Protein AF-A0A178IN51-F1 (afdb_monomer_lite)

Radius of gyration: 22.85 Å; chains: 1; bounding box: 73×46×45 Å

Structure (mmCIF, N/CA/C/O backbone):
data_AF-A0A178IN51-F1
#
_entry.id   AF-A0A178IN51-F1
#
loop_
_atom_site.group_PDB
_atom_site.id
_atom_site.type_symbol
_atom_site.label_atom_id
_atom_site.label_alt_id
_atom_site.label_comp_id
_atom_site.label_asym_id
_atom_site.label_entity_id
_atom_site.label_seq_id
_atom_site.pdbx_PDB_ins_code
_atom_site.Cartn_x
_atom_site.Cartn_y
_atom_site.Cartn_z
_atom_site.occupancy
_atom_site.B_iso_or_equiv
_atom_site.auth_seq_id
_atom_site.auth_comp_id
_atom_site.auth_asym_id
_atom_site.auth_atom_id
_atom_site.pdbx_PDB_model_num
ATOM 1 N N . MET A 1 1 ? -8.094 13.484 15.960 1.00 61.44 1 MET A N 1
ATOM 2 C CA . MET A 1 1 ? -8.589 12.125 15.664 1.00 61.44 1 MET A CA 1
ATOM 3 C C . MET A 1 1 ? -7.471 11.385 14.950 1.00 61.44 1 MET A C 1
ATOM 5 O O . MET A 1 1 ? -6.900 11.980 14.040 1.00 61.44 1 MET A O 1
ATOM 9 N N . PRO A 1 2 ? -7.084 10.182 15.395 1.00 84.00 2 PRO A N 1
ATOM 10 C CA . PRO A 1 2 ? -6.040 9.405 14.737 1.00 84.00 2 PRO A CA 1
ATOM 11 C C . PRO A 1 2 ? -6.500 8.927 13.351 1.00 84.00 2 PRO A C 1
ATOM 13 O O . PRO A 1 2 ? -7.677 8.624 13.137 1.00 84.00 2 PRO A O 1
ATOM 16 N N . PHE A 1 3 ? -5.553 8.873 12.416 1.00 89.06 3 PHE A N 1
ATOM 17 C CA . PHE A 1 3 ? -5.720 8.221 11.122 1.00 89.06 3 PHE A CA 1
ATOM 18 C C . PHE A 1 3 ? -4.985 6.884 11.138 1.00 89.06 3 PHE A C 1
ATOM 20 O O . PHE A 1 3 ? -3.919 6.766 11.742 1.00 89.06 3 PHE A O 1
ATOM 27 N N . TYR A 1 4 ? -5.546 5.900 10.445 1.00 93.25 4 TYR A N 1
ATOM 28 C CA . TYR A 1 4 ? -4.972 4.567 10.296 1.00 93.25 4 TYR A CA 1
ATOM 29 C C . TYR A 1 4 ? -4.880 4.236 8.816 1.00 93.25 4 TYR A C 1
ATOM 31 O O . TYR A 1 4 ? -5.812 4.531 8.067 1.00 93.25 4 TYR A O 1
ATOM 39 N N . ALA A 1 5 ? -3.787 3.609 8.400 1.00 96.62 5 ALA A N 1
ATOM 40 C CA . ALA A 1 5 ? -3.596 3.190 7.023 1.00 96.62 5 ALA A CA 1
ATOM 41 C C . ALA A 1 5 ? -3.302 1.690 6.959 1.00 96.62 5 ALA A C 1
ATOM 43 O O . ALA A 1 5 ? -2.578 1.151 7.797 1.00 96.62 5 ALA A O 1
ATOM 44 N N . TYR A 1 6 ? -3.871 1.024 5.960 1.00 96.94 6 TYR A N 1
ATOM 45 C CA . TYR A 1 6 ? -3.697 -0.403 5.718 1.00 96.94 6 TYR A CA 1
ATOM 46 C C . TYR A 1 6 ? -3.495 -0.632 4.232 1.00 96.94 6 TYR A C 1
ATOM 48 O O . TYR A 1 6 ? -4.252 -0.092 3.429 1.00 96.94 6 TYR A O 1
ATOM 56 N N . ILE A 1 7 ? -2.516 -1.451 3.866 1.00 97.81 7 ILE A N 1
ATOM 57 C CA . ILE A 1 7 ? -2.251 -1.788 2.469 1.00 97.81 7 ILE A CA 1
ATOM 58 C C . ILE A 1 7 ? -2.378 -3.288 2.231 1.00 97.81 7 ILE A C 1
ATOM 60 O O . ILE A 1 7 ? -1.904 -4.099 3.026 1.00 97.81 7 ILE A O 1
ATOM 64 N N . LYS A 1 8 ? -3.012 -3.662 1.127 1.00 97.38 8 LYS A N 1
ATOM 65 C CA . LYS A 1 8 ? -3.078 -5.029 0.626 1.00 97.38 8 LYS A CA 1
ATOM 66 C C . LYS A 1 8 ? -2.217 -5.134 -0.619 1.00 97.38 8 LYS A C 1
ATOM 68 O O . LYS A 1 8 ? -2.448 -4.426 -1.595 1.00 97.38 8 LYS A O 1
ATOM 73 N N . ILE A 1 9 ? -1.242 -6.035 -0.582 1.00 96.50 9 ILE A N 1
ATOM 74 C CA . ILE A 1 9 ? -0.346 -6.313 -1.704 1.00 96.50 9 ILE A CA 1
ATOM 75 C C . ILE A 1 9 ? -0.637 -7.744 -2.178 1.00 96.50 9 ILE A C 1
ATOM 77 O O . ILE A 1 9 ? -0.535 -8.673 -1.376 1.00 96.50 9 ILE A O 1
ATOM 81 N N . PRO A 1 10 ? -1.027 -7.965 -3.446 1.00 94.88 10 PRO A N 1
ATOM 82 C CA . PRO A 1 10 ? -1.336 -9.298 -3.955 1.00 94.88 10 PRO A CA 1
ATOM 83 C C . PRO A 1 10 ? -0.193 -10.288 -3.738 1.00 94.88 10 PRO A C 1
ATOM 85 O O . PRO A 1 10 ? 0.967 -9.991 -4.008 1.00 94.88 10 PRO A O 1
ATOM 88 N N . GLY A 1 11 ? -0.525 -11.484 -3.251 1.00 92.19 11 GLY A N 1
ATOM 89 C CA . GLY A 1 11 ? 0.470 -12.512 -2.938 1.00 92.19 11 GLY A CA 1
ATOM 90 C C . GLY A 1 11 ? 1.264 -12.263 -1.649 1.00 92.19 11 GLY A C 1
ATOM 91 O O . GLY A 1 11 ? 2.102 -13.095 -1.299 1.00 92.19 11 GLY A O 1
ATOM 92 N N . VAL A 1 12 ? 0.983 -11.170 -0.930 1.00 91.94 12 VAL A N 1
ATOM 93 C CA . VAL A 1 12 ? 1.434 -10.926 0.443 1.00 91.94 12 VAL A CA 1
ATOM 94 C C . VAL A 1 12 ? 0.239 -11.109 1.380 1.00 91.94 12 VAL A C 1
ATOM 96 O O . VAL A 1 12 ? -0.790 -10.461 1.219 1.00 91.94 12 VAL A O 1
ATOM 99 N N . GLY A 1 13 ? 0.362 -12.005 2.353 1.00 89.12 13 GLY A N 1
ATOM 100 C CA . GLY A 1 13 ? -0.672 -12.284 3.352 1.00 89.12 13 GLY A CA 1
ATOM 101 C C . GLY A 1 13 ? -0.052 -12.852 4.624 1.00 89.12 13 GLY A C 1
ATOM 102 O O . GLY A 1 13 ? 1.171 -12.946 4.714 1.00 89.12 13 GLY A O 1
ATOM 103 N N . ASN A 1 14 ? -0.885 -13.253 5.586 1.00 88.38 14 ASN A N 1
ATOM 104 C CA . ASN A 1 14 ? -0.462 -13.679 6.929 1.00 88.38 14 ASN A CA 1
ATOM 105 C C . ASN A 1 14 ? 0.293 -12.593 7.714 1.00 88.38 14 ASN A C 1
ATOM 107 O O . ASN A 1 14 ? 1.254 -12.886 8.416 1.00 88.38 14 ASN A O 1
ATOM 111 N N . THR A 1 15 ? -0.149 -11.342 7.606 1.00 90.75 15 THR A N 1
ATOM 112 C CA . THR A 1 15 ? 0.456 -10.193 8.288 1.00 90.75 15 THR A CA 1
ATOM 113 C C . THR A 1 15 ? 0.301 -10.266 9.807 1.00 90.75 15 THR A C 1
ATOM 115 O O . THR A 1 15 ? -0.529 -10.991 10.363 1.00 90.75 15 THR A O 1
ATOM 118 N N . GLU A 1 16 ? 1.046 -9.437 10.531 1.00 92.06 16 GLU A N 1
ATOM 119 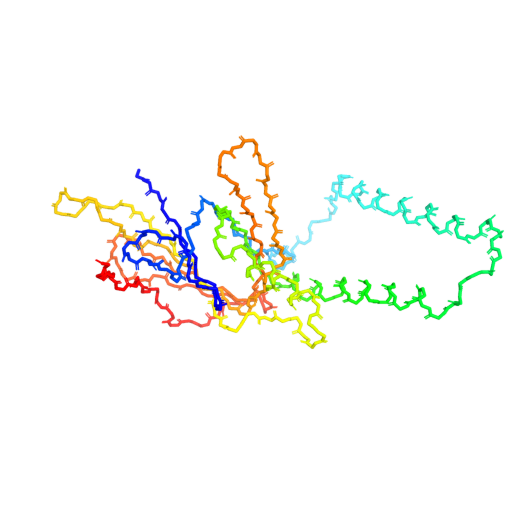C CA . GLU A 1 16 ? 0.881 -9.314 11.985 1.00 92.06 16 GLU A CA 1
ATOM 120 C C . GLU A 1 16 ? -0.240 -8.355 12.400 1.00 92.06 16 GLU A C 1
ATOM 122 O O . GLU A 1 16 ? -0.424 -8.096 13.587 1.00 92.06 16 GLU A O 1
ATOM 127 N N . SER A 1 17 ? -1.059 -7.891 11.451 1.00 90.56 17 SER A N 1
ATOM 128 C CA . SER A 1 17 ? -2.224 -7.060 11.751 1.00 90.56 17 SER A CA 1
ATOM 129 C C . SER A 1 17 ? -3.132 -7.730 12.787 1.00 90.56 17 SER A C 1
ATOM 131 O O . SER A 1 17 ? -3.450 -8.924 12.702 1.00 90.56 17 SER A O 1
ATOM 133 N N . THR A 1 18 ? -3.525 -6.947 13.788 1.00 90.00 18 THR A N 1
ATOM 134 C CA . THR A 1 18 ? -4.478 -7.312 14.846 1.00 90.00 18 THR A CA 1
ATOM 135 C C . THR A 1 18 ? -5.820 -6.601 14.668 1.00 90.00 18 THR A C 1
ATOM 137 O O . THR A 1 18 ? -6.708 -6.729 15.509 1.00 90.00 18 THR A O 1
ATOM 140 N N . ASP A 1 19 ? -5.983 -5.850 13.574 1.00 89.38 19 ASP A N 1
ATOM 141 C CA . ASP A 1 19 ? -7.206 -5.115 13.281 1.00 89.38 19 ASP A CA 1
ATOM 142 C C . ASP A 1 19 ? -8.325 -6.077 12.856 1.00 89.38 19 ASP A C 1
ATOM 144 O O . ASP A 1 19 ? -8.161 -6.890 11.946 1.00 89.38 19 ASP A O 1
ATOM 148 N N . LEU A 1 20 ? -9.485 -5.966 13.508 1.00 87.19 20 LEU A N 1
ATOM 149 C CA . LEU A 1 20 ? -10.627 -6.856 13.285 1.00 87.19 20 LEU A CA 1
ATOM 150 C C . LEU A 1 20 ? -11.255 -6.714 11.892 1.00 87.19 20 LEU A C 1
ATOM 152 O O . LEU A 1 20 ? -11.905 -7.651 11.431 1.00 87.19 20 LEU A O 1
ATOM 156 N N . TYR A 1 21 ? -11.129 -5.559 11.240 1.00 87.62 21 TYR A N 1
ATOM 157 C CA . TYR A 1 21 ? -11.693 -5.321 9.912 1.00 87.62 21 TYR A CA 1
ATOM 158 C C . TYR A 1 21 ? -10.718 -5.711 8.814 1.00 87.62 21 TYR A C 1
ATOM 160 O O . TYR A 1 21 ? -11.120 -6.301 7.822 1.00 87.62 21 TYR A O 1
ATOM 168 N N . TYR A 1 22 ? -9.447 -5.372 8.981 1.00 88.69 22 TYR A N 1
ATOM 169 C CA . TYR A 1 22 ? -8.440 -5.593 7.951 1.00 88.69 22 TYR A CA 1
ATOM 170 C C . TYR A 1 22 ? -7.827 -6.996 8.028 1.00 88.69 22 TYR A C 1
ATOM 172 O O . TYR A 1 22 ? -7.525 -7.592 6.999 1.00 88.69 22 TYR A O 1
ATOM 180 N N . GLY A 1 23 ? -7.728 -7.586 9.219 1.00 88.62 23 GLY A N 1
ATOM 181 C CA . GLY A 1 23 ? -7.272 -8.962 9.390 1.00 88.62 23 GLY A CA 1
ATOM 182 C C . GLY A 1 23 ? -5.864 -9.211 8.839 1.00 88.62 23 GLY A C 1
ATOM 183 O O . GLY A 1 23 ? -5.070 -8.290 8.655 1.00 88.62 23 GLY A O 1
ATOM 184 N N . LYS A 1 24 ? -5.562 -10.486 8.578 1.00 91.38 24 LYS A N 1
ATOM 185 C CA . LYS A 1 24 ? -4.224 -10.992 8.226 1.00 91.38 24 LYS A CA 1
ATOM 186 C C . LYS A 1 24 ? -3.818 -10.790 6.764 1.00 91.38 24 LYS A C 1
ATOM 188 O O . LYS A 1 24 ? -2.682 -11.084 6.407 1.00 91.38 24 LYS A O 1
ATOM 193 N N . ASP A 1 25 ? -4.713 -10.287 5.925 1.00 92.50 25 ASP A N 1
ATOM 194 C CA . ASP A 1 25 ? -4.422 -10.030 4.507 1.00 92.50 25 ASP A CA 1
ATOM 195 C C . ASP A 1 25 ? -3.921 -8.603 4.255 1.00 92.50 25 ASP A C 1
ATOM 197 O O . ASP A 1 25 ? -3.548 -8.258 3.136 1.00 92.50 25 ASP A O 1
ATOM 201 N N . TRP A 1 26 ? -3.939 -7.759 5.286 1.00 96.12 26 TRP A N 1
ATOM 202 C CA . TRP A 1 26 ? -3.643 -6.338 5.182 1.00 96.12 26 TRP A CA 1
ATOM 203 C C . TRP A 1 26 ? -2.502 -5.955 6.111 1.00 96.12 26 TRP A C 1
ATOM 205 O O . TRP A 1 26 ? -2.429 -6.384 7.263 1.00 96.12 26 TRP A O 1
ATOM 215 N N . ILE A 1 27 ? -1.599 -5.135 5.597 1.00 96.88 27 ILE A N 1
ATOM 216 C CA . ILE A 1 27 ? -0.391 -4.688 6.274 1.00 96.88 27 ILE A CA 1
ATOM 217 C C . ILE A 1 27 ? -0.676 -3.324 6.915 1.00 96.88 27 ILE A C 1
ATOM 219 O O . ILE A 1 27 ? -1.062 -2.399 6.195 1.00 96.88 27 ILE A O 1
ATOM 223 N N . PRO A 1 28 ? -0.476 -3.151 8.233 1.00 96.50 28 PRO A N 1
ATOM 224 C CA . PRO A 1 28 ? -0.581 -1.842 8.869 1.00 96.50 28 PRO A CA 1
ATOM 225 C C . PRO A 1 28 ? 0.521 -0.896 8.375 1.00 96.50 28 PRO A C 1
ATOM 227 O O . PRO A 1 28 ? 1.708 -1.231 8.404 1.00 96.50 28 PRO A O 1
ATOM 230 N N . VAL A 1 29 ? 0.132 0.305 7.955 1.00 96.88 29 VAL A N 1
ATOM 231 C CA . VAL A 1 29 ? 1.027 1.339 7.424 1.00 96.88 29 VAL A CA 1
ATOM 232 C C . VAL A 1 29 ? 1.141 2.479 8.434 1.00 96.88 29 VAL A C 1
ATOM 234 O O . VAL A 1 29 ? 0.139 3.003 8.917 1.00 96.88 29 VAL A O 1
ATOM 237 N N . ARG A 1 30 ? 2.376 2.876 8.758 1.00 95.19 30 ARG A N 1
ATOM 238 C CA . ARG A 1 30 ? 2.670 3.993 9.673 1.00 95.19 30 ARG A CA 1
ATOM 239 C C . ARG A 1 30 ? 2.650 5.339 8.969 1.00 95.19 30 ARG A C 1
ATOM 241 O O . ARG A 1 30 ? 2.162 6.317 9.521 1.00 95.19 30 ARG A O 1
ATOM 248 N N . SER A 1 31 ? 3.202 5.378 7.765 1.00 96.06 31 SER A N 1
ATOM 249 C CA . SER A 1 31 ? 3.202 6.552 6.904 1.00 96.06 31 SER A CA 1
ATOM 250 C C . SER A 1 31 ? 3.188 6.103 5.456 1.00 96.06 31 SER A C 1
ATOM 252 O O . SER A 1 31 ? 3.695 5.030 5.133 1.00 96.06 31 SER A O 1
ATOM 254 N N . TYR A 1 32 ? 2.638 6.936 4.590 1.00 96.56 32 TYR A N 1
ATOM 255 C CA . TYR A 1 32 ? 2.728 6.759 3.154 1.00 96.56 32 TYR A CA 1
ATOM 256 C C . TYR A 1 32 ? 3.001 8.115 2.513 1.00 96.56 32 TYR A C 1
ATOM 258 O O . TYR A 1 32 ? 2.637 9.151 3.070 1.00 96.56 32 TYR A O 1
ATOM 266 N N . ASP A 1 33 ? 3.639 8.077 1.359 1.00 96.06 33 ASP A N 1
ATOM 267 C CA . ASP A 1 33 ? 3.846 9.203 0.469 1.00 96.06 33 ASP A CA 1
ATOM 268 C C . ASP A 1 33 ? 3.479 8.744 -0.940 1.00 96.06 33 ASP A C 1
ATOM 270 O O . ASP A 1 33 ? 3.796 7.618 -1.337 1.00 96.06 33 ASP A O 1
ATOM 274 N N . LEU A 1 34 ? 2.737 9.575 -1.661 1.00 93.50 34 LEU A N 1
ATOM 275 C CA . LEU A 1 34 ? 2.258 9.262 -2.998 1.00 93.50 34 LEU A CA 1
ATOM 276 C C . LEU A 1 34 ? 2.736 10.353 -3.940 1.00 93.50 34 LEU A C 1
ATOM 278 O O . LEU A 1 34 ? 2.260 11.486 -3.874 1.00 93.50 34 LEU A O 1
ATOM 282 N N . ASP A 1 35 ? 3.618 9.971 -4.850 1.00 87.94 35 ASP A N 1
ATOM 283 C CA . ASP A 1 35 ? 4.057 10.817 -5.938 1.00 87.94 35 ASP A CA 1
ATOM 284 C C . ASP A 1 35 ? 3.318 10.420 -7.218 1.00 87.94 35 ASP A C 1
ATOM 286 O O . ASP A 1 35 ? 3.396 9.291 -7.711 1.00 87.94 35 ASP A O 1
ATOM 290 N N . SER A 1 36 ? 2.561 11.375 -7.746 1.00 69.75 36 SER A N 1
ATOM 291 C CA . SER A 1 36 ? 1.849 11.230 -9.016 1.00 69.75 36 SER A CA 1
ATOM 292 C C . SER A 1 36 ? 2.618 11.846 -10.183 1.00 69.75 36 SER A C 1
ATOM 294 O O . SER A 1 36 ? 2.030 12.030 -11.241 1.00 69.75 36 SER A O 1
ATOM 296 N N . GLY A 1 37 ? 3.913 12.147 -10.018 1.00 61.00 37 GLY A N 1
ATOM 297 C CA . GLY A 1 37 ? 4.861 12.291 -11.123 1.00 61.00 37 GLY A CA 1
ATOM 298 C C . GLY A 1 37 ? 4.350 13.174 -12.258 1.00 61.00 37 GLY A C 1
ATOM 299 O O . GLY A 1 37 ? 4.377 12.788 -13.422 1.00 61.00 37 GLY A O 1
ATOM 300 N N . GLY A 1 38 ? 3.823 14.355 -11.934 1.00 47.44 38 GLY A N 1
ATOM 301 C CA . GLY A 1 38 ? 3.468 15.341 -12.941 1.00 47.44 38 GLY A CA 1
ATOM 302 C C . GLY A 1 38 ? 4.738 15.998 -13.465 1.00 47.44 38 GLY A C 1
ATOM 303 O O . GLY A 1 38 ? 5.053 17.112 -13.046 1.00 47.44 38 GLY A O 1
ATOM 304 N N . ASN A 1 39 ? 5.459 15.347 -14.382 1.00 47.72 39 ASN A N 1
ATOM 305 C CA . ASN A 1 39 ? 6.445 16.031 -15.219 1.00 47.72 39 ASN A CA 1
ATOM 306 C C . ASN A 1 39 ? 5.682 17.014 -16.119 1.00 47.72 39 ASN A C 1
ATOM 308 O O . ASN A 1 39 ? 5.329 16.734 -17.262 1.00 47.72 39 ASN A O 1
ATOM 312 N N . ASN A 1 40 ? 5.360 18.176 -15.552 1.00 39.53 40 ASN A N 1
ATOM 313 C CA . ASN A 1 40 ? 4.590 19.264 -16.141 1.00 39.53 40 ASN A CA 1
ATOM 314 C C . ASN A 1 40 ? 5.400 20.013 -17.217 1.00 39.53 40 ASN A C 1
ATOM 316 O O . ASN A 1 40 ? 5.460 21.239 -17.227 1.00 39.53 40 ASN A O 1
ATOM 320 N N . GLU A 1 41 ? 5.996 19.301 -18.172 1.00 42.69 41 GLU A N 1
ATOM 321 C CA . GLU A 1 41 ? 6.461 19.930 -19.413 1.00 42.69 41 GLU A CA 1
ATOM 322 C C . GLU A 1 41 ? 5.314 20.127 -20.431 1.00 42.69 41 GLU A C 1
ATOM 324 O O . GLU A 1 41 ? 5.489 20.819 -21.437 1.00 42.69 41 GLU A O 1
ATOM 329 N N . GLY A 1 42 ? 4.117 19.580 -20.160 1.00 34.34 42 GLY A N 1
ATOM 330 C CA . GLY A 1 42 ? 2.982 19.560 -21.096 1.00 34.34 42 GLY A CA 1
ATOM 331 C C . GLY A 1 42 ? 1.872 20.603 -20.892 1.00 34.34 42 GLY A C 1
ATOM 332 O O . GLY A 1 42 ? 1.154 20.903 -21.846 1.00 34.34 42 GLY A O 1
ATOM 333 N N . ILE A 1 43 ? 1.714 21.208 -19.707 1.00 39.88 43 ILE A N 1
ATOM 334 C CA . ILE A 1 43 ? 0.644 22.193 -19.448 1.00 39.88 43 ILE A CA 1
ATOM 335 C C . ILE A 1 43 ? 1.270 23.588 -19.305 1.00 39.88 43 ILE A C 1
ATOM 337 O O . ILE A 1 43 ? 1.672 24.010 -18.227 1.00 39.88 43 ILE A O 1
ATOM 341 N N . SER A 1 44 ? 1.316 24.304 -20.437 1.00 34.25 44 SER A N 1
ATOM 342 C CA . SER A 1 44 ? 1.857 25.661 -20.667 1.00 34.25 44 SER A CA 1
ATOM 343 C C . SER A 1 44 ? 3.257 25.738 -21.298 1.00 34.25 44 SER A C 1
ATOM 345 O O . SER A 1 44 ? 4.169 26.385 -20.786 1.00 34.25 44 SER A O 1
ATOM 347 N N . GLN A 1 45 ? 3.398 25.245 -22.533 1.00 33.94 45 GLN A N 1
ATOM 348 C CA . GLN A 1 45 ? 4.386 25.814 -23.457 1.00 33.94 45 GLN A CA 1
ATOM 349 C C . GLN A 1 45 ? 3.886 27.141 -24.064 1.00 33.94 45 GLN A C 1
ATOM 351 O O . GLN A 1 45 ? 3.718 27.289 -25.272 1.00 33.94 45 GLN A O 1
ATOM 356 N N . LYS A 1 46 ? 3.742 28.171 -23.221 1.00 31.91 46 LYS A N 1
ATOM 357 C CA . LYS A 1 46 ? 4.235 29.509 -23.586 1.00 31.91 46 LYS A CA 1
ATOM 358 C C . LYS A 1 46 ? 5.591 29.681 -22.916 1.00 31.91 46 LYS A C 1
ATOM 360 O O . LYS A 1 46 ? 5.713 30.264 -21.849 1.00 31.91 46 LYS A O 1
ATOM 365 N N . LYS A 1 47 ? 6.592 29.112 -23.583 1.00 28.14 47 LYS A N 1
ATOM 366 C CA . LYS A 1 47 ? 8.030 29.138 -23.297 1.00 28.14 47 LYS A CA 1
ATOM 367 C C . LYS A 1 47 ? 8.498 30.460 -22.646 1.00 28.14 47 LYS A C 1
ATOM 369 O O . LYS A 1 47 ? 8.637 31.450 -23.370 1.00 28.14 47 LYS A O 1
ATOM 374 N N . PRO A 1 48 ? 8.842 30.502 -21.346 1.00 29.12 48 PRO A N 1
ATOM 375 C CA . PRO A 1 48 ? 9.759 31.504 -20.833 1.00 29.12 48 PRO A CA 1
ATOM 376 C C . PRO A 1 48 ? 11.179 31.009 -21.118 1.00 29.12 48 PRO A C 1
ATOM 378 O O . PRO A 1 48 ? 11.578 29.915 -20.726 1.00 29.12 48 PRO A O 1
ATOM 381 N N . LYS A 1 49 ? 11.937 31.802 -21.875 1.00 40.62 49 LYS A N 1
ATOM 382 C CA . LYS A 1 49 ? 13.368 31.576 -22.087 1.00 40.62 49 LYS A CA 1
ATOM 383 C C . LYS A 1 49 ? 14.102 31.691 -20.751 1.00 40.62 49 LYS A C 1
ATOM 385 O O . LYS A 1 49 ? 13.956 32.712 -20.092 1.00 40.62 49 LYS A O 1
ATOM 390 N N . ASN A 1 50 ? 14.975 30.715 -20.500 1.00 4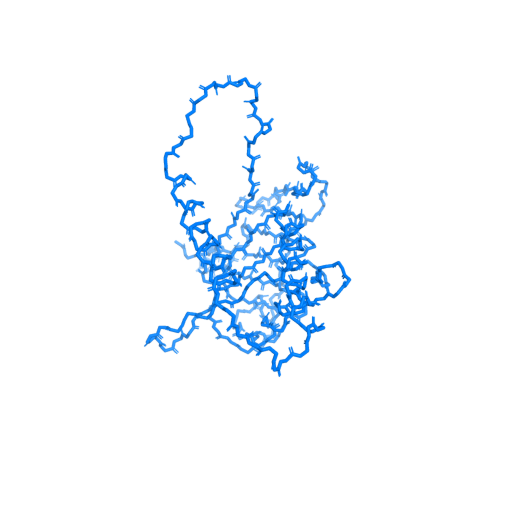7.03 50 ASN A N 1
ATOM 391 C CA . ASN A 1 50 ? 16.071 30.715 -19.530 1.00 47.03 50 ASN A CA 1
ATOM 392 C C . ASN A 1 50 ? 15.663 30.828 -18.058 1.00 47.03 50 ASN A C 1
ATOM 394 O O . ASN A 1 50 ? 15.175 31.867 -17.642 1.00 47.03 50 ASN A O 1
ATOM 398 N N . LEU A 1 51 ? 15.984 29.788 -17.281 1.00 36.22 51 LEU A N 1
ATOM 399 C CA . LEU A 1 51 ? 16.664 29.847 -15.975 1.00 36.22 51 LEU A CA 1
ATOM 400 C C . LEU A 1 51 ? 16.726 28.414 -15.413 1.00 36.22 51 LEU A C 1
ATOM 402 O O . LEU A 1 51 ? 15.857 27.994 -14.662 1.00 36.22 51 LEU A O 1
ATOM 406 N N . GLY A 1 52 ? 17.745 27.649 -15.817 1.00 36.50 52 GLY A N 1
ATOM 407 C CA . GLY A 1 52 ? 18.142 26.447 -15.078 1.00 36.50 52 GLY A CA 1
ATOM 408 C C . GLY A 1 52 ? 19.005 26.872 -13.892 1.00 36.50 52 GLY A C 1
ATOM 409 O O . GLY A 1 52 ? 19.978 27.605 -14.095 1.00 36.50 52 GLY A O 1
ATOM 410 N N . SER A 1 53 ? 18.642 26.462 -12.677 1.00 50.91 53 SER A N 1
ATOM 411 C CA . SER A 1 53 ? 19.437 26.714 -11.474 1.00 50.91 53 SER A CA 1
ATOM 412 C C . SER A 1 53 ? 20.742 25.913 -11.510 1.00 50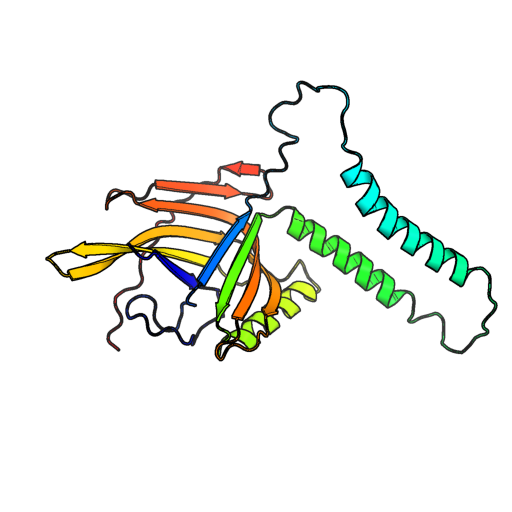.91 53 SER A C 1
ATOM 414 O O . SER A 1 53 ? 20.806 24.787 -11.999 1.00 50.91 53 SER A O 1
ATOM 416 N N . GLU A 1 54 ? 21.821 26.504 -10.993 1.00 44.81 54 GLU A N 1
ATOM 417 C CA . GLU A 1 54 ? 23.154 25.884 -10.951 1.00 44.81 54 GLU A CA 1
ATOM 418 C C . GLU A 1 54 ? 23.223 24.621 -10.073 1.00 44.81 54 GLU A C 1
ATOM 420 O O . GLU A 1 54 ? 24.148 23.826 -10.232 1.00 44.81 54 GLU A O 1
ATOM 425 N N . SER A 1 55 ? 22.229 24.390 -9.208 1.00 45.44 55 SER A N 1
ATOM 426 C CA . SER A 1 55 ? 22.104 23.185 -8.376 1.00 45.44 55 SER A CA 1
ATOM 427 C C . SER A 1 55 ? 22.027 21.899 -9.203 1.00 45.44 55 SER A C 1
ATOM 429 O O . SER A 1 55 ? 22.709 20.923 -8.890 1.00 45.44 55 SER A O 1
ATOM 431 N N . ASP A 1 56 ? 21.285 21.925 -10.313 1.00 40.59 56 ASP A N 1
ATOM 432 C CA . ASP A 1 56 ? 21.051 20.743 -11.154 1.00 40.59 56 ASP A CA 1
ATOM 433 C C . ASP A 1 56 ? 22.277 20.415 -12.013 1.00 40.59 56 ASP A C 1
ATOM 435 O O . ASP A 1 56 ? 22.517 19.265 -12.380 1.00 40.59 56 ASP A O 1
ATOM 439 N N . LYS A 1 57 ? 23.128 21.418 -12.266 1.00 44.91 57 LYS A N 1
ATOM 440 C CA . LYS A 1 57 ? 24.411 21.234 -12.956 1.00 44.91 57 LYS A CA 1
ATOM 441 C C . LYS A 1 57 ? 25.471 20.595 -12.053 1.00 44.91 57 LYS A C 1
ATOM 443 O O . LYS A 1 57 ? 26.356 19.914 -12.568 1.00 44.91 57 LYS A O 1
ATOM 448 N N . MET A 1 58 ? 25.394 20.771 -10.729 1.00 41.56 58 MET A N 1
ATOM 449 C CA . MET A 1 58 ? 26.392 20.218 -9.802 1.00 41.56 58 MET A CA 1
ATOM 450 C C . MET A 1 58 ? 26.176 18.730 -9.493 1.00 41.56 58 MET A C 1
ATOM 452 O O . MET A 1 58 ? 27.156 17.985 -9.447 1.00 41.56 58 MET A O 1
ATOM 456 N N . ALA A 1 59 ? 24.927 18.267 -9.359 1.00 43.69 59 ALA A N 1
ATOM 457 C CA . ALA A 1 59 ? 24.632 16.848 -9.113 1.00 43.69 59 ALA A CA 1
ATOM 458 C C . ALA A 1 59 ? 25.036 15.954 -10.305 1.00 43.69 59 ALA A C 1
ATOM 460 O O . ALA A 1 59 ? 25.645 14.899 -10.123 1.00 43.69 59 ALA A O 1
ATOM 461 N N . TRP A 1 60 ? 24.813 16.428 -11.536 1.00 38.38 60 TRP A N 1
ATOM 462 C CA . TRP A 1 60 ? 25.252 15.747 -12.760 1.00 38.38 60 TRP A CA 1
ATOM 463 C C . TRP A 1 60 ? 26.758 15.887 -13.035 1.00 38.38 60 TRP A C 1
ATOM 465 O O . TRP A 1 60 ? 27.368 14.984 -13.614 1.00 38.38 60 TRP A O 1
ATOM 475 N N . GLY A 1 61 ? 27.387 16.980 -12.586 1.00 38.22 61 GLY A N 1
ATOM 476 C CA . GLY A 1 61 ? 28.833 17.199 -12.696 1.00 38.22 61 GLY A CA 1
ATOM 477 C C . GLY A 1 61 ? 29.667 16.248 -11.829 1.00 38.22 61 GLY A C 1
ATOM 478 O O . GLY A 1 61 ? 30.741 15.814 -12.243 1.00 38.22 61 GLY A O 1
ATOM 479 N N . HIS A 1 62 ? 29.164 15.868 -10.651 1.00 38.78 62 HIS A N 1
ATOM 480 C CA . HIS A 1 62 ? 29.893 14.995 -9.723 1.00 38.78 62 HIS A CA 1
ATOM 481 C C . HIS A 1 62 ? 29.922 13.524 -10.183 1.00 38.78 62 HIS A C 1
ATOM 483 O O . HIS A 1 62 ? 30.954 12.862 -10.067 1.00 38.78 62 HIS A O 1
ATOM 489 N N . LEU A 1 63 ? 28.830 13.032 -10.783 1.00 37.81 63 LEU A N 1
ATOM 490 C CA . LEU A 1 63 ? 28.754 11.680 -11.358 1.00 37.81 63 LEU A CA 1
ATOM 491 C C . LEU A 1 63 ? 29.543 11.557 -12.672 1.00 37.81 63 LEU A C 1
ATOM 493 O O . LEU A 1 63 ? 30.214 10.554 -12.910 1.00 37.81 63 LEU A O 1
ATOM 497 N N . SER A 1 64 ? 29.563 12.609 -13.496 1.00 46.19 64 SER A N 1
ATOM 498 C CA . SER A 1 64 ? 30.373 12.630 -14.724 1.00 46.19 64 SER A CA 1
ATOM 499 C C . SER A 1 64 ? 31.882 12.796 -14.462 1.00 46.19 64 SER A C 1
ATOM 501 O O . SER A 1 64 ? 32.694 12.324 -15.260 1.00 46.19 64 SER A O 1
ATOM 503 N N . ALA A 1 65 ? 32.280 13.375 -13.322 1.00 42.84 65 ALA A N 1
ATOM 504 C CA . ALA A 1 65 ? 33.676 13.436 -12.873 1.00 42.84 65 ALA A CA 1
ATOM 505 C C . ALA A 1 65 ? 34.199 12.120 -12.256 1.00 42.84 65 ALA A C 1
ATOM 507 O O . ALA A 1 65 ? 35.410 11.886 -12.266 1.00 42.84 65 ALA A O 1
ATOM 508 N N . LEU A 1 66 ? 33.313 11.266 -11.729 1.00 41.16 66 LEU A N 1
ATOM 509 C CA . LEU A 1 66 ? 33.637 9.886 -11.337 1.00 41.16 66 LEU A CA 1
ATOM 510 C C . LEU A 1 66 ? 33.792 8.982 -12.569 1.00 41.16 66 LEU A C 1
ATOM 512 O O . LEU A 1 66 ? 34.731 8.196 -12.628 1.00 41.16 66 LEU A O 1
ATOM 516 N N . ARG A 1 67 ? 32.953 9.184 -13.594 1.00 44.78 67 ARG A N 1
ATOM 517 C CA . ARG A 1 67 ? 33.041 8.474 -14.880 1.00 44.78 67 ARG A CA 1
ATOM 518 C C . ARG A 1 67 ? 34.362 8.729 -15.620 1.00 44.78 67 ARG A C 1
ATOM 520 O O . ARG A 1 67 ? 35.020 7.779 -16.015 1.00 44.78 67 ARG A O 1
ATOM 527 N N . ARG A 1 68 ? 34.812 9.989 -15.728 1.00 46.31 68 ARG A N 1
ATOM 528 C CA . ARG A 1 68 ? 36.094 10.307 -16.399 1.00 46.31 68 ARG A CA 1
ATOM 529 C C . ARG A 1 68 ? 37.324 9.754 -15.676 1.00 46.31 68 ARG A C 1
ATOM 531 O O . ARG A 1 68 ? 38.263 9.345 -16.336 1.00 46.31 68 ARG A O 1
ATOM 538 N N . ARG A 1 69 ? 37.317 9.709 -14.338 1.00 47.56 69 ARG A N 1
ATOM 539 C CA . ARG A 1 69 ? 38.449 9.150 -13.578 1.00 47.56 69 ARG A CA 1
ATOM 540 C C . ARG A 1 69 ? 38.591 7.637 -13.743 1.00 47.56 69 ARG A C 1
ATOM 542 O O . ARG A 1 69 ? 39.711 7.151 -13.732 1.00 47.56 69 ARG A O 1
ATOM 549 N N . HIS A 1 70 ? 37.486 6.922 -13.941 1.00 45.06 70 HIS A N 1
ATOM 550 C CA . HIS A 1 70 ? 37.512 5.483 -14.192 1.00 45.06 70 HIS A CA 1
ATOM 551 C C . HIS A 1 70 ? 37.925 5.152 -15.640 1.00 45.06 70 HIS A C 1
ATOM 553 O O . HIS A 1 70 ? 38.656 4.194 -15.866 1.00 45.06 70 HIS A O 1
ATOM 559 N N . ASP A 1 71 ? 37.516 5.971 -16.616 1.00 47.88 71 ASP A N 1
ATOM 560 C CA . ASP A 1 71 ? 37.893 5.786 -18.027 1.00 47.88 71 ASP A CA 1
ATOM 561 C C . ASP A 1 71 ? 39.381 6.114 -18.289 1.00 47.88 71 ASP A C 1
ATOM 563 O O . ASP A 1 71 ? 40.013 5.482 -19.138 1.00 47.88 71 ASP A O 1
ATOM 567 N N . ASP A 1 72 ? 39.963 7.052 -17.532 1.00 49.12 72 ASP A N 1
ATOM 568 C CA . ASP A 1 72 ? 41.394 7.376 -17.612 1.00 49.12 72 ASP A CA 1
ATOM 569 C C . ASP A 1 72 ? 42.273 6.312 -16.910 1.00 49.12 72 ASP A C 1
ATOM 571 O O . ASP A 1 72 ? 43.356 5.996 -17.402 1.00 49.12 72 ASP A O 1
ATOM 575 N N . GLU A 1 73 ? 41.806 5.680 -15.821 1.00 47.91 73 GLU A N 1
ATOM 576 C CA . GLU A 1 73 ? 42.531 4.580 -15.149 1.00 47.91 73 GLU A CA 1
ATOM 577 C C . GLU A 1 73 ? 42.567 3.279 -15.972 1.00 47.91 73 GLU A C 1
ATOM 579 O O . GLU A 1 73 ? 43.515 2.504 -15.850 1.00 47.91 73 GLU A O 1
ATOM 584 N N . ILE A 1 74 ? 41.588 3.056 -16.856 1.00 52.69 74 ILE A N 1
ATOM 585 C CA . ILE A 1 74 ? 41.570 1.900 -17.769 1.00 52.69 74 ILE A CA 1
ATOM 586 C C . ILE A 1 74 ? 42.566 2.072 -18.931 1.00 52.69 74 ILE A C 1
ATOM 588 O O . ILE A 1 74 ? 43.060 1.078 -19.464 1.00 52.69 74 ILE A O 1
ATOM 592 N N . ASN A 1 75 ? 42.902 3.308 -19.315 1.00 49.50 75 ASN A N 1
ATOM 593 C CA . ASN A 1 75 ? 43.724 3.569 -20.500 1.00 49.50 75 ASN A CA 1
ATOM 594 C C . ASN A 1 75 ? 45.232 3.715 -20.235 1.00 49.50 75 ASN A C 1
ATOM 596 O O . ASN A 1 75 ? 46.002 3.555 -21.181 1.00 49.50 75 ASN A O 1
ATOM 600 N N . ASP A 1 76 ? 45.674 3.990 -19.000 1.00 48.16 76 ASP A N 1
ATOM 601 C CA . ASP A 1 76 ? 47.060 4.441 -18.752 1.00 48.16 76 ASP A CA 1
ATOM 602 C C . ASP A 1 76 ? 47.959 3.471 -17.957 1.00 48.16 76 ASP A C 1
ATOM 604 O O . ASP A 1 76 ? 49.110 3.784 -17.649 1.00 48.16 76 ASP A O 1
ATOM 608 N N . GLY A 1 77 ? 47.498 2.258 -17.643 1.00 42.31 77 GLY A N 1
ATOM 609 C CA . GLY A 1 77 ? 48.275 1.323 -16.824 1.00 42.31 77 GLY A CA 1
ATOM 610 C C . GLY A 1 77 ? 48.173 -0.115 -17.295 1.00 42.31 77 GLY A C 1
ATOM 611 O O . GLY A 1 77 ? 47.290 -0.841 -16.860 1.00 42.31 77 GLY A O 1
ATOM 612 N N . GLY A 1 78 ? 49.112 -0.547 -18.141 1.00 47.69 78 GLY A N 1
ATOM 613 C CA . GLY A 1 78 ? 49.231 -1.934 -18.581 1.00 47.69 78 GLY A CA 1
ATOM 614 C C . GLY A 1 78 ? 49.226 -2.928 -17.415 1.00 47.69 78 GLY A C 1
ATOM 615 O O . GLY A 1 78 ? 50.229 -3.096 -16.722 1.00 47.69 78 GLY A O 1
ATOM 616 N N . VAL A 1 79 ? 48.109 -3.634 -17.247 1.00 43.41 79 VAL A N 1
ATOM 617 C CA . VAL A 1 79 ? 48.026 -4.846 -16.437 1.00 43.41 79 VAL A CA 1
ATOM 618 C C . VAL A 1 79 ? 47.654 -5.985 -17.371 1.00 43.41 79 VAL A C 1
ATOM 620 O O . VAL A 1 79 ? 46.554 -6.072 -17.905 1.00 43.41 79 VAL A O 1
ATOM 623 N N . ASN A 1 80 ? 48.652 -6.829 -17.600 1.00 40.78 80 ASN A N 1
ATOM 624 C CA . ASN A 1 80 ? 48.566 -8.062 -18.359 1.00 40.78 80 ASN A CA 1
ATOM 625 C C . ASN A 1 80 ? 47.415 -8.959 -17.880 1.00 40.78 80 ASN A C 1
ATOM 627 O O . ASN A 1 80 ? 47.321 -9.258 -16.690 1.00 40.78 80 ASN A O 1
ATOM 631 N N . ASN A 1 81 ? 46.651 -9.466 -18.852 1.00 48.44 81 ASN A N 1
ATOM 632 C CA . ASN A 1 81 ? 46.222 -10.860 -18.998 1.00 48.44 81 ASN A CA 1
ATOM 633 C C . ASN A 1 81 ? 46.235 -11.700 -17.713 1.00 48.44 81 ASN A C 1
ATOM 635 O O . ASN A 1 81 ? 47.263 -12.301 -17.395 1.00 48.44 81 ASN A O 1
ATOM 639 N N . LEU A 1 82 ? 45.087 -11.843 -17.046 1.00 45.59 82 LEU A N 1
ATOM 640 C CA . LEU A 1 82 ? 44.863 -12.999 -16.163 1.00 45.59 82 LEU A CA 1
ATOM 641 C C . LEU A 1 82 ? 43.401 -13.424 -15.972 1.00 45.59 82 LEU A C 1
ATOM 643 O O . LEU A 1 82 ? 43.169 -14.442 -15.328 1.00 45.59 82 LEU A O 1
ATOM 647 N N . PHE A 1 83 ? 42.433 -12.747 -16.590 1.00 43.56 83 PHE A N 1
ATOM 648 C CA . PHE A 1 83 ? 41.056 -13.232 -16.684 1.00 43.56 83 PHE A CA 1
ATOM 649 C C . PHE A 1 83 ? 40.541 -12.957 -18.096 1.00 43.56 83 PHE A C 1
ATOM 651 O O . PHE A 1 83 ? 40.730 -11.859 -18.606 1.00 43.56 83 PHE A O 1
ATOM 658 N N . GLY A 1 84 ? 40.012 -13.992 -18.752 1.00 42.38 84 GLY A N 1
ATOM 659 C CA . GLY A 1 84 ? 39.587 -13.945 -20.150 1.00 42.38 84 GLY A CA 1
ATOM 660 C C . GLY A 1 84 ? 38.504 -12.896 -20.391 1.00 42.38 84 GLY A C 1
ATOM 661 O O . GLY A 1 84 ? 37.582 -12.753 -19.591 1.00 42.38 84 GLY A O 1
ATOM 662 N N . ASP A 1 85 ? 38.636 -12.196 -21.514 1.00 47.97 85 ASP A N 1
ATOM 663 C CA . ASP A 1 85 ? 37.861 -11.022 -21.937 1.00 47.97 85 ASP A CA 1
ATOM 664 C C . ASP A 1 85 ? 36.358 -11.266 -22.205 1.00 47.97 85 ASP A C 1
ATOM 666 O O . ASP A 1 85 ? 35.652 -10.347 -22.619 1.00 47.97 85 ASP A O 1
ATOM 670 N N . ASP A 1 86 ? 35.833 -12.464 -21.941 1.00 52.00 86 ASP A N 1
ATOM 671 C CA . ASP A 1 86 ? 34.457 -12.827 -22.308 1.00 52.00 86 ASP A CA 1
ATOM 672 C C . ASP A 1 86 ? 33.412 -12.583 -21.195 1.00 52.00 86 ASP A C 1
ATOM 674 O O . ASP A 1 86 ? 32.230 -12.455 -21.505 1.00 52.00 86 ASP A O 1
ATOM 678 N N . ASP A 1 87 ? 33.805 -12.431 -19.921 1.00 51.56 87 ASP A N 1
ATOM 679 C CA . ASP A 1 87 ? 32.843 -12.273 -18.804 1.00 51.56 87 ASP A CA 1
ATOM 680 C C . ASP A 1 87 ? 32.648 -10.813 -18.335 1.00 51.56 87 ASP A C 1
ATOM 682 O O . ASP A 1 87 ? 31.644 -10.482 -17.699 1.00 51.56 87 ASP A O 1
ATOM 686 N N . SER A 1 88 ? 33.575 -9.899 -18.651 1.00 51.97 88 SER A N 1
ATOM 687 C CA . SER A 1 88 ? 33.548 -8.513 -18.145 1.00 51.97 88 SER A CA 1
ATOM 688 C C . SER A 1 88 ? 32.624 -7.571 -18.936 1.00 51.97 88 SER A C 1
ATOM 690 O O . SER A 1 88 ? 32.287 -6.489 -18.464 1.00 51.97 88 SER A O 1
ATOM 692 N N . THR A 1 89 ? 32.175 -7.964 -20.125 1.00 51.38 89 THR A N 1
ATOM 693 C CA . THR A 1 89 ? 31.236 -7.171 -20.938 1.00 51.38 89 THR A CA 1
ATOM 694 C C . THR A 1 89 ? 29.779 -7.562 -20.689 1.00 51.38 89 THR A C 1
ATOM 696 O O . THR A 1 89 ? 28.894 -6.711 -20.789 1.00 51.38 89 THR A O 1
ATOM 699 N N . ALA A 1 90 ? 29.529 -8.809 -20.272 1.00 54.56 90 ALA A N 1
ATOM 700 C CA . ALA A 1 90 ? 28.198 -9.317 -19.953 1.00 54.56 90 ALA A CA 1
ATOM 701 C C . ALA A 1 90 ? 27.572 -8.610 -18.736 1.00 54.56 90 ALA A C 1
ATOM 703 O O . ALA A 1 90 ? 26.425 -8.179 -18.808 1.00 54.56 90 ALA A O 1
ATOM 704 N N . TRP A 1 91 ? 28.331 -8.387 -17.652 1.00 48.69 91 TRP A N 1
ATOM 705 C CA . TRP A 1 91 ? 27.794 -7.708 -16.459 1.00 48.69 91 TRP A CA 1
ATOM 706 C C . TRP A 1 91 ? 27.528 -6.206 -16.678 1.00 48.69 91 TRP A C 1
ATOM 708 O O . TRP A 1 91 ? 26.604 -5.653 -16.083 1.00 48.69 91 TRP A O 1
ATOM 718 N N . ILE A 1 92 ? 28.297 -5.541 -17.552 1.00 52.62 92 ILE A N 1
ATOM 719 C CA . ILE A 1 92 ? 28.072 -4.131 -17.925 1.00 52.62 92 ILE A CA 1
ATOM 720 C C . ILE A 1 92 ? 26.823 -4.006 -18.807 1.00 52.62 92 ILE A C 1
ATOM 722 O O . ILE A 1 92 ? 26.030 -3.082 -18.617 1.00 52.62 92 ILE A O 1
ATOM 726 N N . ALA A 1 93 ? 26.619 -4.944 -19.737 1.00 56.25 93 ALA A N 1
ATOM 727 C CA . ALA A 1 93 ? 25.399 -5.017 -20.536 1.00 56.25 93 ALA A CA 1
ATOM 728 C C . ALA A 1 93 ? 24.165 -5.299 -19.660 1.00 56.25 93 ALA A C 1
ATOM 730 O O . ALA A 1 93 ? 23.149 -4.625 -19.821 1.00 56.25 93 ALA A O 1
ATOM 731 N N . ASP A 1 94 ? 24.278 -6.202 -18.681 1.00 50.97 94 ASP A N 1
ATOM 732 C CA . ASP A 1 94 ? 23.218 -6.477 -17.704 1.00 50.97 94 ASP A CA 1
ATOM 733 C C . ASP A 1 94 ? 22.884 -5.242 -16.853 1.00 50.97 94 ASP A C 1
ATOM 735 O O . ASP A 1 94 ? 21.708 -4.953 -16.628 1.00 50.97 94 ASP A O 1
ATOM 739 N N . LEU A 1 95 ? 23.882 -4.461 -16.419 1.00 49.53 95 LEU A N 1
ATOM 740 C CA . LEU A 1 95 ? 23.658 -3.211 -15.679 1.00 49.53 95 LEU A CA 1
ATOM 741 C C . LEU A 1 95 ? 22.969 -2.136 -16.529 1.00 49.53 95 LEU A C 1
ATOM 743 O O . LEU A 1 95 ? 22.010 -1.519 -16.069 1.00 49.53 95 LEU A O 1
ATOM 747 N N . GLN A 1 96 ? 23.396 -1.936 -17.778 1.00 51.06 96 GLN A N 1
ATOM 748 C CA . GLN A 1 96 ? 22.749 -0.984 -18.692 1.00 51.06 96 GLN A CA 1
ATOM 749 C C . GLN A 1 96 ? 21.325 -1.423 -19.066 1.00 51.06 96 GLN A C 1
ATOM 751 O O . GLN A 1 96 ? 20.428 -0.592 -19.220 1.00 51.06 96 GLN A O 1
ATOM 756 N N . GLN A 1 97 ? 21.085 -2.731 -19.173 1.00 51.84 97 GLN A N 1
ATOM 757 C CA . GLN A 1 97 ? 19.754 -3.282 -19.399 1.00 51.84 97 GLN A CA 1
ATOM 758 C C . GLN A 1 97 ? 18.864 -3.142 -18.153 1.00 51.84 97 GLN A C 1
ATOM 760 O O . GLN A 1 97 ? 17.673 -2.862 -18.291 1.00 51.84 97 GLN A O 1
ATOM 765 N N . MET A 1 98 ? 19.424 -3.264 -16.944 1.00 47.50 98 MET A N 1
ATOM 766 C CA . MET A 1 98 ? 18.730 -2.937 -15.691 1.00 47.50 98 MET A CA 1
ATOM 767 C C . MET A 1 98 ? 18.360 -1.447 -15.622 1.00 47.50 98 MET A C 1
ATOM 769 O O . MET A 1 98 ? 17.211 -1.133 -15.314 1.00 47.50 98 MET A O 1
ATOM 773 N N . GLU A 1 99 ? 19.267 -0.534 -15.986 1.00 44.81 99 GLU A N 1
ATOM 774 C CA . GLU A 1 99 ? 18.988 0.913 -16.051 1.00 44.81 99 GLU A CA 1
ATOM 775 C C . GLU A 1 99 ? 17.879 1.247 -17.067 1.00 44.81 99 GLU A C 1
ATOM 777 O O . GLU A 1 99 ? 16.932 1.972 -16.747 1.00 44.81 99 GLU A O 1
ATOM 782 N N . GLY A 1 100 ? 17.921 0.659 -18.268 1.00 45.34 100 GLY A N 1
ATOM 783 C CA . GLY A 1 100 ? 16.868 0.828 -19.278 1.00 45.34 100 GLY A CA 1
ATOM 784 C C . GLY A 1 100 ? 15.498 0.305 -18.821 1.00 45.34 100 GLY A C 1
ATOM 785 O O . GLY A 1 100 ? 14.476 0.935 -19.077 1.00 45.34 100 GLY A O 1
ATOM 786 N N . ARG A 1 101 ? 15.464 -0.804 -18.070 1.00 46.94 101 ARG A N 1
ATOM 787 C CA . ARG A 1 101 ? 14.227 -1.400 -17.526 1.00 46.94 101 ARG A CA 1
ATOM 788 C C . ARG A 1 101 ? 13.644 -0.619 -16.354 1.00 46.94 101 ARG A C 1
ATOM 790 O O . ARG A 1 101 ? 12.424 -0.535 -16.229 1.00 46.94 101 ARG A O 1
ATOM 797 N N . MET A 1 102 ? 14.488 -0.001 -15.528 1.00 43.19 102 MET A N 1
ATOM 798 C CA . MET A 1 102 ? 14.013 0.956 -14.526 1.00 43.19 102 MET A CA 1
ATOM 799 C C . MET A 1 102 ? 13.422 2.217 -15.168 1.00 43.19 102 MET A C 1
ATOM 801 O O . MET A 1 102 ? 12.565 2.852 -14.564 1.00 43.19 102 MET A O 1
ATOM 805 N N . THR A 1 103 ? 13.823 2.554 -16.398 1.00 43.31 103 THR A N 1
ATOM 806 C CA . THR A 1 103 ? 13.301 3.721 -17.126 1.00 43.31 103 THR A CA 1
ATOM 807 C C . THR A 1 103 ? 11.858 3.506 -17.620 1.00 43.31 103 THR A C 1
ATOM 809 O O . THR A 1 103 ? 11.065 4.435 -17.551 1.00 43.31 103 THR A O 1
ATOM 812 N N . GLU A 1 104 ? 11.448 2.287 -18.004 1.00 45.34 104 GLU A N 1
ATOM 813 C CA . GLU A 1 104 ? 10.023 1.974 -18.280 1.00 45.34 104 GLU A CA 1
ATOM 814 C C . GLU A 1 104 ? 9.158 1.973 -17.004 1.00 45.34 104 GLU A C 1
ATOM 816 O O . GLU A 1 104 ? 7.977 2.313 -17.045 1.00 45.34 104 GLU A O 1
ATOM 821 N N . LEU A 1 105 ? 9.737 1.642 -15.842 1.00 49.00 105 LEU A N 1
ATOM 822 C CA . LEU A 1 105 ? 9.082 1.858 -14.544 1.00 49.00 105 LEU A CA 1
ATOM 823 C C . LEU A 1 105 ? 9.025 3.349 -14.159 1.00 49.00 105 LEU A C 1
ATOM 825 O O . LEU A 1 105 ? 8.184 3.722 -13.343 1.00 49.00 105 LEU A O 1
ATOM 829 N N . ALA A 1 106 ? 9.881 4.192 -14.749 1.00 49.75 106 ALA A N 1
ATOM 830 C CA . ALA A 1 106 ? 9.928 5.634 -14.510 1.00 49.75 106 ALA A CA 1
ATOM 831 C C . ALA A 1 106 ? 8.842 6.426 -15.264 1.00 49.75 106 ALA A C 1
ATOM 833 O O . ALA A 1 106 ? 8.648 7.602 -14.971 1.00 49.75 106 ALA A O 1
ATOM 834 N N . GLU A 1 107 ? 8.103 5.800 -16.189 1.00 62.84 107 GLU A N 1
ATOM 835 C CA . GLU A 1 107 ? 6.901 6.393 -16.806 1.00 62.84 107 GLU A CA 1
ATOM 836 C C . GLU A 1 107 ? 5.643 6.239 -15.921 1.00 62.84 107 GLU A C 1
ATOM 838 O O . GLU A 1 107 ? 4.560 6.708 -16.270 1.00 62.84 107 GLU A O 1
ATOM 843 N N . GLY A 1 108 ? 5.771 5.566 -14.771 1.00 74.88 108 GLY A N 1
ATOM 844 C CA . GLY A 1 108 ? 4.705 5.346 -13.797 1.00 74.88 108 GLY A CA 1
ATOM 845 C C . GLY A 1 108 ? 4.733 6.310 -12.606 1.00 74.88 108 GLY A C 1
ATOM 846 O O . GLY A 1 108 ? 5.657 7.096 -12.419 1.00 74.88 108 GLY A O 1
ATOM 847 N N . GLY A 1 109 ? 3.704 6.221 -11.764 1.00 88.00 109 GLY A N 1
ATOM 848 C CA . GLY A 1 109 ? 3.697 6.874 -10.455 1.00 88.00 109 GLY A CA 1
ATOM 849 C C . GLY A 1 109 ? 4.446 6.050 -9.403 1.00 88.00 109 GLY A C 1
ATOM 850 O O . GLY A 1 109 ? 4.704 4.855 -9.587 1.00 88.00 109 GLY A O 1
ATOM 851 N N . GLY A 1 110 ? 4.770 6.689 -8.279 1.00 91.94 110 GLY A N 1
ATOM 852 C CA . GLY A 1 110 ? 5.472 6.068 -7.158 1.00 91.94 110 GLY A CA 1
ATOM 853 C C . GLY A 1 110 ? 4.697 6.218 -5.853 1.00 91.94 110 GLY A C 1
ATOM 854 O O . GLY A 1 110 ? 4.196 7.289 -5.526 1.00 91.94 110 GLY A O 1
ATOM 855 N N . MET A 1 111 ? 4.598 5.145 -5.076 1.00 95.69 111 MET A N 1
ATOM 856 C CA . MET A 1 111 ? 4.106 5.187 -3.702 1.00 95.69 111 MET A CA 1
ATOM 857 C C . MET A 1 111 ? 5.183 4.647 -2.777 1.00 95.69 111 MET A C 1
ATOM 859 O O . MET A 1 111 ? 5.694 3.551 -2.985 1.00 95.69 111 MET A O 1
ATOM 863 N N . THR A 1 112 ? 5.482 5.379 -1.715 1.00 96.56 112 THR A N 1
ATOM 864 C CA . THR A 1 112 ? 6.346 4.901 -0.641 1.00 96.56 112 THR A CA 1
ATOM 865 C C . THR A 1 112 ? 5.504 4.669 0.599 1.00 96.56 112 THR A C 1
ATOM 867 O O . THR A 1 112 ? 4.733 5.534 0.998 1.00 96.56 112 THR A O 1
ATOM 870 N N . ILE A 1 113 ? 5.653 3.516 1.242 1.00 97.44 113 ILE A N 1
ATOM 871 C CA . ILE A 1 113 ? 5.036 3.234 2.540 1.00 97.44 113 ILE A CA 1
ATOM 872 C C . ILE A 1 113 ? 6.108 2.912 3.571 1.00 97.44 113 ILE A C 1
ATOM 874 O O . ILE A 1 113 ? 7.133 2.323 3.246 1.00 97.44 113 ILE A O 1
ATOM 878 N N . THR A 1 114 ? 5.837 3.226 4.831 1.00 97.06 114 THR A N 1
ATOM 879 C CA . THR A 1 114 ? 6.635 2.764 5.968 1.00 97.06 114 THR A CA 1
ATOM 880 C C . THR A 1 114 ? 5.772 1.877 6.849 1.00 97.06 114 THR A C 1
ATOM 882 O O . THR A 1 114 ? 4.676 2.269 7.262 1.00 97.06 114 THR A O 1
ATOM 885 N N . LYS A 1 115 ? 6.278 0.690 7.177 1.00 95.81 115 LYS A N 1
ATOM 886 C CA . LYS A 1 115 ? 5.648 -0.283 8.079 1.00 95.81 115 LYS A CA 1
ATOM 887 C C . LYS A 1 115 ? 6.645 -0.753 9.134 1.00 95.81 115 LYS A C 1
ATOM 889 O O . LYS A 1 115 ? 7.839 -0.471 9.056 1.00 95.81 115 LYS A O 1
ATOM 894 N N . LEU A 1 116 ? 6.148 -1.460 10.142 1.00 95.31 116 LEU A N 1
ATOM 895 C CA . LEU A 1 116 ? 7.019 -2.275 10.986 1.00 95.31 116 LEU A CA 1
ATOM 896 C C . LEU A 1 116 ? 7.464 -3.512 10.221 1.00 95.31 116 LEU A C 1
ATOM 898 O O . LEU A 1 116 ? 6.677 -4.054 9.447 1.00 95.31 116 LEU A O 1
ATOM 902 N N . MET A 1 117 ? 8.691 -3.967 10.454 1.00 94.94 117 MET A N 1
ATOM 903 C CA . MET A 1 117 ? 9.084 -5.304 10.025 1.00 94.94 117 MET A CA 1
ATOM 904 C C . MET A 1 117 ? 8.195 -6.338 10.715 1.00 94.94 117 MET A C 1
ATOM 906 O O . MET A 1 117 ? 7.899 -6.213 11.902 1.00 94.94 117 MET A O 1
ATOM 910 N N . ASP A 1 118 ? 7.763 -7.335 9.958 1.00 93.88 118 ASP A N 1
ATOM 911 C CA . ASP A 1 118 ? 6.898 -8.413 10.429 1.00 93.88 118 ASP A CA 1
ATOM 912 C C . ASP A 1 118 ? 7.148 -9.679 9.595 1.00 93.88 118 ASP A C 1
ATOM 914 O O . ASP A 1 118 ? 8.023 -9.726 8.724 1.00 93.88 118 ASP A O 1
ATOM 918 N N . THR A 1 119 ? 6.360 -10.719 9.843 1.00 95.12 119 THR A N 1
ATOM 919 C CA . THR A 1 119 ? 6.386 -11.970 9.066 1.00 95.12 119 THR A CA 1
ATOM 920 C C . THR A 1 119 ? 6.315 -11.815 7.539 1.00 95.12 119 THR A C 1
ATOM 922 O O . THR A 1 119 ? 6.750 -12.736 6.843 1.00 95.12 119 THR A O 1
ATOM 925 N N . VAL A 1 120 ? 5.823 -10.696 6.985 1.00 96.19 120 VAL A N 1
ATOM 926 C CA . VAL A 1 120 ? 5.743 -10.514 5.524 1.00 96.19 120 VAL A CA 1
ATOM 927 C C . VAL A 1 120 ? 6.960 -9.832 4.905 1.00 96.19 120 VAL A C 1
ATOM 929 O O . VAL A 1 120 ? 7.108 -9.865 3.681 1.00 96.19 120 VAL A O 1
ATOM 932 N N . THR A 1 121 ? 7.869 -9.282 5.712 1.00 96.12 121 THR A N 1
ATOM 933 C CA . THR A 1 121 ? 9.095 -8.618 5.238 1.00 96.12 121 THR A CA 1
ATOM 934 C C . THR A 1 121 ? 9.904 -9.477 4.248 1.00 96.12 121 THR A C 1
ATOM 936 O O . THR A 1 121 ? 10.191 -8.994 3.149 1.00 96.12 121 THR A O 1
ATOM 939 N N . PRO A 1 122 ? 10.203 -10.771 4.506 1.00 96.12 122 PRO A N 1
ATOM 940 C CA . PRO A 1 122 ? 10.944 -11.593 3.543 1.00 96.12 122 PRO A CA 1
ATOM 941 C C . PRO A 1 122 ? 10.229 -11.745 2.194 1.00 96.12 122 PRO A C 1
ATOM 943 O O . PRO A 1 122 ? 10.877 -11.825 1.150 1.00 96.12 122 PRO A O 1
ATOM 946 N N . LYS A 1 123 ? 8.889 -11.754 2.194 1.00 95.25 123 LYS A N 1
ATOM 947 C CA . LYS A 1 123 ? 8.095 -11.876 0.967 1.00 95.25 123 LYS A CA 1
ATOM 948 C C . LYS A 1 123 ? 8.146 -10.600 0.129 1.00 95.25 123 LYS A C 1
ATOM 950 O O . LYS A 1 123 ? 8.218 -10.685 -1.094 1.00 95.25 123 LYS A O 1
ATOM 955 N N . LEU A 1 124 ? 8.155 -9.435 0.777 1.00 95.25 124 LEU A N 1
ATOM 956 C CA . LEU A 1 124 ? 8.334 -8.145 0.107 1.00 95.25 124 LEU A CA 1
ATOM 957 C C . LEU A 1 124 ? 9.716 -8.053 -0.550 1.00 95.25 124 LEU A C 1
ATOM 959 O O . LEU A 1 124 ? 9.809 -7.655 -1.709 1.00 95.25 124 LEU A O 1
ATOM 963 N N . HIS A 1 125 ? 10.768 -8.507 0.139 1.00 94.38 125 HIS A N 1
ATOM 964 C CA . HIS A 1 125 ? 12.107 -8.623 -0.448 1.00 94.38 125 HIS A CA 1
ATOM 965 C C . HIS A 1 125 ? 12.136 -9.578 -1.645 1.00 94.38 125 HIS A C 1
ATOM 967 O O . HIS A 1 125 ? 12.713 -9.240 -2.675 1.00 94.38 125 HIS A O 1
ATOM 973 N N . GLN A 1 126 ? 11.488 -10.744 -1.542 1.00 92.31 126 GLN A N 1
ATOM 974 C CA . GLN A 1 126 ? 11.383 -11.675 -2.666 1.00 92.31 126 GLN A CA 1
ATOM 975 C C . GLN A 1 126 ? 10.743 -10.999 -3.886 1.00 92.31 126 GLN A C 1
ATOM 977 O O . GLN A 1 126 ? 11.312 -11.062 -4.972 1.00 92.31 126 GLN A O 1
ATOM 982 N N . PHE A 1 127 ? 9.604 -10.318 -3.711 1.00 91.25 127 PHE A N 1
ATOM 983 C CA . PHE A 1 127 ? 8.957 -9.613 -4.818 1.00 91.25 127 PHE A CA 1
ATOM 984 C C . PHE A 1 127 ? 9.827 -8.495 -5.385 1.00 91.25 127 PHE A C 1
ATOM 986 O O . PHE A 1 127 ? 9.917 -8.378 -6.599 1.00 91.25 127 PHE A O 1
ATOM 993 N N . CYS A 1 128 ? 10.526 -7.735 -4.541 1.00 90.50 128 CYS A N 1
ATOM 994 C CA . CYS A 1 128 ? 11.472 -6.718 -4.996 1.00 90.50 128 CYS A CA 1
ATOM 995 C C . CYS A 1 128 ? 12.548 -7.305 -5.929 1.00 90.50 128 CYS A C 1
ATOM 997 O O . CYS A 1 128 ? 12.818 -6.753 -6.994 1.00 90.50 128 CYS A O 1
ATOM 999 N N . MET A 1 129 ? 13.127 -8.453 -5.563 1.00 88.00 129 MET A N 1
ATOM 1000 C CA . MET A 1 129 ? 14.140 -9.131 -6.381 1.00 88.00 129 MET A CA 1
ATOM 1001 C C . MET A 1 129 ? 13.548 -9.704 -7.677 1.00 88.00 129 MET A C 1
ATOM 1003 O O . MET A 1 129 ? 14.165 -9.606 -8.736 1.00 88.00 129 MET A O 1
ATOM 1007 N N . GLU A 1 130 ? 12.344 -10.278 -7.618 1.00 86.00 130 GLU A N 1
ATOM 1008 C CA . GLU A 1 130 ? 11.637 -10.791 -8.800 1.00 86.00 130 GLU A CA 1
ATOM 1009 C C . GLU A 1 130 ? 11.291 -9.664 -9.789 1.00 86.00 130 GLU A C 1
ATOM 1011 O O . GLU A 1 130 ? 11.484 -9.831 -10.996 1.00 86.00 130 GLU A O 1
ATOM 1016 N N . CYS A 1 131 ? 10.852 -8.503 -9.289 1.00 80.75 131 CYS A N 1
ATOM 1017 C CA . CYS A 1 131 ? 10.597 -7.302 -10.087 1.00 80.75 131 CYS A CA 1
ATOM 1018 C C . CYS A 1 131 ? 11.873 -6.790 -10.776 1.00 80.75 131 CYS A C 1
ATOM 1020 O O . CYS A 1 131 ? 11.815 -6.415 -11.947 1.00 80.75 131 CYS A O 1
ATOM 1022 N N . ALA A 1 132 ? 13.015 -6.806 -10.079 1.00 73.44 132 ALA A N 1
ATOM 1023 C CA . ALA A 1 132 ? 14.294 -6.325 -10.604 1.00 73.44 132 ALA A CA 1
ATOM 1024 C C . ALA A 1 132 ? 14.917 -7.262 -11.661 1.00 73.44 132 ALA A C 1
ATOM 1026 O O . ALA A 1 132 ? 15.481 -6.794 -12.650 1.00 73.44 132 ALA A O 1
ATOM 1027 N N . HIS A 1 133 ? 14.804 -8.583 -11.477 1.00 65.88 133 HIS A N 1
ATOM 1028 C CA . HIS A 1 133 ? 15.530 -9.574 -12.286 1.00 65.88 133 HIS A CA 1
ATOM 1029 C C . HIS A 1 133 ? 14.672 -10.350 -13.299 1.00 65.88 133 HIS A C 1
ATOM 1031 O O . HIS A 1 133 ? 15.221 -11.092 -14.113 1.00 65.88 133 HIS A O 1
ATOM 1037 N N . GLY A 1 134 ? 13.341 -10.208 -13.299 1.00 56.09 134 GLY A N 1
ATOM 1038 C CA . GLY A 1 134 ? 12.466 -10.937 -14.226 1.00 56.09 134 GLY A CA 1
ATOM 1039 C C . GLY A 1 134 ? 12.763 -10.594 -15.691 1.00 56.09 134 GLY A C 1
ATOM 1040 O O . GLY A 1 134 ? 12.503 -9.476 -16.119 1.00 56.09 134 GLY A O 1
ATOM 1041 N N . GLY A 1 135 ? 13.336 -11.531 -16.457 1.00 45.53 135 GLY A N 1
ATOM 1042 C CA . GLY A 1 135 ? 13.867 -11.358 -17.825 1.00 45.53 135 GLY A CA 1
ATOM 1043 C C . GLY A 1 135 ? 12.850 -11.006 -18.921 1.00 45.53 135 GLY A C 1
ATOM 1044 O O . GLY A 1 135 ? 13.222 -10.394 -19.918 1.00 45.53 135 GLY A O 1
ATOM 1045 N N . ASP A 1 136 ? 11.558 -11.225 -18.686 1.00 48.09 136 ASP A N 1
ATOM 1046 C CA . ASP A 1 136 ? 10.481 -10.831 -19.598 1.00 48.09 136 ASP A CA 1
ATOM 1047 C C . ASP A 1 136 ? 9.652 -9.713 -18.959 1.00 48.09 136 ASP A C 1
ATOM 1049 O O . ASP A 1 136 ? 8.932 -9.969 -18.002 1.00 48.09 136 ASP A O 1
ATOM 1053 N N . ARG A 1 137 ? 9.784 -8.479 -19.474 1.00 47.00 137 ARG A N 1
ATOM 1054 C CA . ARG A 1 137 ? 8.968 -7.289 -19.139 1.00 47.00 137 ARG A CA 1
ATOM 1055 C C . ARG A 1 137 ? 8.629 -7.154 -17.645 1.00 47.00 137 ARG A C 1
ATOM 1057 O O . ARG A 1 137 ? 7.567 -7.610 -17.240 1.00 47.00 137 ARG A O 1
ATOM 1064 N N . GLY A 1 138 ? 9.533 -6.524 -16.882 1.00 53.94 138 GLY A N 1
ATOM 1065 C CA . GLY A 1 138 ? 9.371 -6.054 -15.493 1.00 53.94 138 GLY A CA 1
ATOM 1066 C C . GLY A 1 138 ? 8.256 -6.743 -14.711 1.00 53.94 138 GLY A C 1
ATOM 1067 O O . GLY A 1 138 ? 7.095 -6.381 -14.866 1.00 53.94 138 GLY A O 1
ATOM 1068 N N . ALA A 1 139 ? 8.591 -7.751 -13.903 1.00 63.44 139 ALA A N 1
ATOM 1069 C CA . ALA A 1 139 ? 7.592 -8.602 -13.266 1.00 63.44 139 ALA A CA 1
ATOM 1070 C C . ALA A 1 139 ? 6.633 -7.774 -12.393 1.00 63.44 139 ALA A C 1
ATOM 1072 O O . ALA A 1 139 ? 6.948 -7.423 -11.261 1.00 63.44 139 ALA A O 1
ATOM 1073 N N . PHE A 1 140 ? 5.455 -7.456 -12.924 1.00 80.94 140 PHE A N 1
ATOM 1074 C CA . PHE A 1 140 ? 4.397 -6.819 -12.161 1.00 80.94 140 PHE A CA 1
ATOM 1075 C C . PHE A 1 140 ? 3.776 -7.834 -11.200 1.00 80.94 140 PHE A C 1
ATOM 1077 O O . PHE A 1 140 ? 3.655 -9.029 -11.495 1.00 80.94 140 PHE A O 1
ATOM 1084 N N . LEU A 1 141 ? 3.338 -7.343 -10.046 1.00 88.31 141 LEU A N 1
ATOM 1085 C CA . LEU A 1 141 ? 2.518 -8.093 -9.114 1.00 88.31 141 LEU A CA 1
ATOM 1086 C C . LEU A 1 141 ? 1.266 -8.598 -9.841 1.00 88.31 141 LEU A C 1
ATOM 1088 O O . LEU A 1 141 ? 0.604 -7.869 -10.583 1.00 88.31 141 LEU A O 1
ATOM 1092 N N . LYS A 1 142 ? 0.911 -9.864 -9.609 1.00 89.38 142 LYS A N 1
ATOM 1093 C CA . LYS A 1 142 ? -0.325 -10.447 -10.142 1.00 89.38 142 LYS A CA 1
ATOM 1094 C C . LYS A 1 142 ? -1.520 -9.946 -9.329 1.00 89.38 142 LYS A C 1
ATOM 1096 O O . LYS A 1 142 ? -1.929 -10.592 -8.368 1.00 89.38 142 LYS A O 1
ATOM 1101 N N . GLY A 1 143 ? -2.069 -8.802 -9.725 1.00 91.94 143 GLY A N 1
ATOM 1102 C CA .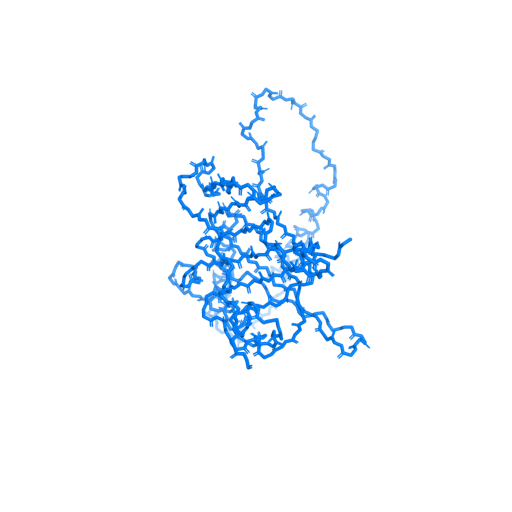 GLY A 1 143 ? -3.243 -8.173 -9.118 1.00 91.94 143 GLY A CA 1
ATOM 1103 C C . GLY A 1 143 ? -3.019 -6.692 -8.819 1.00 91.94 143 GLY A C 1
ATOM 1104 O O . GLY A 1 143 ? -2.023 -6.111 -9.240 1.00 91.94 143 GLY A O 1
ATOM 1105 N N . ASN A 1 144 ? -3.938 -6.104 -8.052 1.00 96.00 144 ASN A N 1
ATOM 1106 C CA . ASN A 1 144 ? -3.908 -4.684 -7.707 1.00 96.00 144 ASN A CA 1
ATOM 1107 C C . ASN A 1 144 ? -3.484 -4.476 -6.255 1.00 96.00 144 ASN A C 1
ATOM 1109 O O . ASN A 1 144 ? -3.891 -5.234 -5.373 1.00 96.00 144 ASN A O 1
ATOM 1113 N N . VAL A 1 145 ? -2.703 -3.428 -6.008 1.00 97.19 145 VAL A N 1
ATOM 1114 C CA . VAL A 1 145 ? -2.374 -2.992 -4.650 1.00 97.19 145 VAL A CA 1
ATOM 1115 C C . VAL A 1 145 ? -3.461 -2.033 -4.171 1.00 97.19 145 VAL A C 1
ATOM 1117 O O . VAL A 1 145 ? -3.829 -1.102 -4.881 1.00 97.19 145 VAL A O 1
ATOM 1120 N N . GLU A 1 146 ? -3.977 -2.250 -2.965 1.00 97.75 146 GLU A N 1
ATOM 1121 C CA . GLU A 1 146 ? -5.022 -1.410 -2.371 1.00 97.75 146 GLU A CA 1
ATOM 1122 C C . GLU A 1 146 ? -4.502 -0.755 -1.094 1.00 97.75 146 GLU A C 1
ATOM 1124 O O . GLU A 1 146 ? -4.113 -1.457 -0.166 1.00 97.75 146 GLU A O 1
ATOM 1129 N N . LEU A 1 147 ? -4.516 0.576 -1.018 1.00 97.81 147 LEU A N 1
ATOM 1130 C CA . LEU A 1 147 ? -4.222 1.329 0.204 1.00 97.81 147 LEU A CA 1
ATOM 1131 C C . LEU A 1 147 ? -5.512 1.951 0.726 1.00 97.81 147 LEU A C 1
ATOM 1133 O O . LEU A 1 147 ? -6.162 2.729 0.036 1.00 97.81 147 LEU A O 1
ATOM 1137 N N . HIS A 1 148 ? -5.869 1.642 1.963 1.00 97.06 148 HIS A N 1
ATOM 1138 C CA . HIS A 1 148 ? -7.035 2.174 2.646 1.00 97.06 148 HIS A CA 1
ATOM 1139 C C . HIS A 1 148 ? -6.618 3.097 3.780 1.00 97.06 148 HIS A C 1
ATOM 1141 O O . HIS A 1 148 ? -5.752 2.751 4.582 1.00 97.06 148 HIS A O 1
ATOM 1147 N N . ILE A 1 149 ? -7.295 4.237 3.891 1.00 96.00 149 ILE A N 1
ATOM 1148 C CA . ILE A 1 149 ? -7.075 5.210 4.952 1.00 96.00 149 ILE A CA 1
ATOM 1149 C C . ILE A 1 149 ? -8.378 5.422 5.709 1.00 96.00 149 ILE A C 1
ATOM 1151 O O . ILE A 1 149 ? -9.410 5.849 5.177 1.00 96.00 149 ILE A O 1
ATOM 1155 N N . CYS A 1 150 ? -8.319 5.093 6.989 1.00 93.81 150 CYS A N 1
ATOM 1156 C CA . CYS A 1 150 ? -9.414 5.202 7.924 1.00 93.81 150 CYS A CA 1
ATOM 1157 C C . CYS A 1 150 ? -9.201 6.398 8.848 1.00 93.81 150 CYS A C 1
ATOM 1159 O O . CYS A 1 150 ? -8.084 6.685 9.275 1.00 93.81 150 CYS A O 1
ATOM 1161 N N . ARG A 1 151 ? -10.301 7.050 9.208 1.00 91.06 151 ARG A N 1
ATOM 1162 C CA . ARG A 1 151 ? -10.372 8.005 10.315 1.00 91.06 151 ARG A CA 1
ATOM 1163 C C . ARG A 1 151 ? -11.257 7.421 11.404 1.00 91.06 151 ARG A C 1
ATOM 1165 O O . ARG A 1 151 ? -12.197 6.695 11.093 1.00 91.06 151 ARG A O 1
ATOM 1172 N N . GLU A 1 152 ? -10.974 7.716 12.659 1.00 90.25 152 GLU A N 1
ATOM 1173 C CA . GLU A 1 152 ? -11.895 7.376 13.744 1.00 90.25 152 GLU A CA 1
ATOM 1174 C C . GLU A 1 152 ? -13.081 8.349 13.747 1.00 90.25 152 GLU A C 1
ATOM 1176 O O . GLU A 1 152 ? -12.880 9.564 13.699 1.00 90.25 152 GLU A O 1
ATOM 1181 N N . VAL A 1 153 ? -14.307 7.825 13.778 1.00 89.88 153 VAL A N 1
ATOM 1182 C CA . VAL A 1 153 ? -15.537 8.611 13.946 1.00 89.88 153 VAL A CA 1
ATOM 1183 C C . VAL A 1 153 ? -16.329 8.081 15.129 1.00 89.88 153 VAL A C 1
ATOM 1185 O O . VAL A 1 153 ? -16.292 6.892 15.432 1.00 89.88 153 VAL A O 1
ATOM 1188 N N . GLU A 1 154 ? -17.061 8.957 15.805 1.00 89.19 154 GLU A N 1
ATOM 1189 C CA . GLU A 1 154 ? -17.935 8.547 16.898 1.00 89.19 154 GLU A CA 1
ATOM 1190 C C . GLU A 1 154 ? -19.302 8.136 16.343 1.00 89.19 154 GLU A C 1
ATOM 1192 O O . GLU A 1 154 ? -19.975 8.918 15.670 1.00 89.19 154 GLU A O 1
ATOM 1197 N N . LYS A 1 155 ? -19.714 6.899 16.621 1.00 86.00 155 LYS A N 1
ATOM 1198 C CA . LYS A 1 155 ? -21.030 6.370 16.264 1.00 86.00 155 LYS A CA 1
ATOM 1199 C C . LYS A 1 155 ? -21.650 5.729 17.494 1.00 86.00 155 LYS A C 1
ATOM 1201 O O . LYS A 1 155 ? -21.038 4.871 18.126 1.00 86.00 155 LYS A O 1
ATOM 1206 N N . ASP A 1 156 ? -22.840 6.190 17.867 1.00 91.31 156 ASP A N 1
ATOM 1207 C CA . ASP A 1 156 ? -23.551 5.735 19.070 1.00 91.31 156 ASP A CA 1
ATOM 1208 C C . ASP A 1 156 ? -22.690 5.816 20.355 1.00 91.31 156 ASP A C 1
ATOM 1210 O O . ASP A 1 156 ? -22.750 4.943 21.223 1.00 91.31 156 ASP A O 1
ATOM 1214 N N . GLY A 1 157 ? -21.846 6.852 20.461 1.00 90.81 157 GLY A N 1
ATOM 1215 C CA . GLY A 1 157 ? -20.950 7.075 21.605 1.00 90.81 157 GLY A CA 1
ATOM 1216 C C . GLY A 1 157 ? -19.716 6.166 21.651 1.00 90.81 157 GLY A C 1
ATOM 1217 O O . GLY A 1 157 ? -19.078 6.050 22.699 1.00 90.81 157 GLY A O 1
ATOM 1218 N N . LYS A 1 158 ? -19.392 5.464 20.555 1.00 87.62 158 LYS A N 1
ATOM 1219 C CA . LYS A 1 158 ? -18.212 4.595 20.450 1.00 87.62 158 LYS A CA 1
ATOM 1220 C C . LYS A 1 158 ? -17.335 5.000 19.263 1.00 87.62 158 LYS A C 1
ATOM 1222 O O . LYS A 1 158 ? -17.876 5.298 18.198 1.00 87.62 158 LYS A O 1
ATOM 1227 N N . PRO A 1 159 ? -15.999 4.970 19.411 1.00 85.31 159 PRO A N 1
ATOM 1228 C CA . PRO A 1 159 ? -15.097 5.154 18.284 1.00 85.31 159 PRO A CA 1
ATOM 1229 C C . PRO A 1 159 ? -15.223 3.965 17.326 1.00 85.31 159 PRO A C 1
ATOM 1231 O O . PRO A 1 159 ? -15.001 2.811 17.701 1.00 85.31 159 PRO A O 1
ATOM 1234 N N . GLU A 1 160 ? -15.591 4.246 16.082 1.00 86.12 160 GLU A N 1
ATOM 1235 C CA . GLU A 1 160 ? -15.609 3.287 14.987 1.00 86.12 160 GLU A CA 1
ATOM 1236 C C . GLU A 1 160 ? -14.703 3.814 13.867 1.00 86.12 160 GLU A C 1
ATOM 1238 O O . GLU A 1 160 ? -14.797 4.984 13.487 1.00 86.12 160 GLU A O 1
ATOM 1243 N N . PRO A 1 161 ? -13.807 2.993 13.296 1.00 86.75 161 PRO A N 1
ATOM 1244 C CA . PRO A 1 161 ? -13.071 3.425 12.121 1.00 86.75 161 PRO A CA 1
ATOM 1245 C C . PRO A 1 161 ? -14.068 3.684 10.984 1.00 86.75 161 PRO A C 1
ATOM 1247 O O . PRO A 1 161 ? -14.962 2.881 10.741 1.00 86.75 161 PRO A O 1
ATOM 1250 N N . GLN A 1 162 ? -13.863 4.712 10.169 1.00 89.81 162 GLN A N 1
ATOM 1251 C CA . GLN A 1 162 ? -14.570 4.976 8.910 1.00 89.81 162 GLN A CA 1
ATOM 1252 C C . GLN A 1 162 ? -13.549 5.083 7.774 1.00 89.81 162 GLN A C 1
ATOM 1254 O O . GLN A 1 162 ? -12.567 5.812 7.891 1.00 89.81 162 GLN A O 1
ATOM 1259 N N . LEU A 1 163 ? -13.757 4.331 6.688 1.00 92.69 163 LEU A N 1
ATOM 1260 C CA . LEU A 1 163 ? -12.915 4.402 5.498 1.00 92.69 163 LEU A CA 1
ATOM 1261 C C . LEU A 1 163 ? -13.267 5.707 4.788 1.00 92.69 163 LEU A C 1
ATOM 1263 O O . LEU A 1 163 ? -14.410 5.866 4.368 1.00 92.69 163 LEU A O 1
ATOM 1267 N N . PHE A 1 164 ? -12.320 6.639 4.710 1.00 92.38 164 PHE A N 1
ATOM 1268 C CA . PHE A 1 164 ? -12.569 7.966 4.134 1.00 92.38 164 PHE A CA 1
ATOM 1269 C C . PHE A 1 164 ? -11.835 8.169 2.807 1.00 92.38 164 PHE A C 1
ATOM 1271 O O . PHE A 1 164 ? -12.258 8.980 1.988 1.00 92.38 164 PHE A O 1
ATOM 1278 N N . MET A 1 165 ? -10.739 7.441 2.584 1.00 95.62 165 MET A N 1
ATOM 1279 C CA . MET A 1 165 ? -9.938 7.535 1.370 1.00 95.62 165 MET A CA 1
ATOM 1280 C C . MET A 1 165 ? -9.322 6.180 1.049 1.00 95.62 165 MET A C 1
ATOM 1282 O O . MET A 1 165 ? -8.935 5.438 1.953 1.00 95.62 165 MET A O 1
ATOM 1286 N N . ALA A 1 166 ? -9.236 5.858 -0.235 1.00 97.12 166 ALA A N 1
ATOM 1287 C CA . ALA A 1 166 ? -8.577 4.659 -0.710 1.00 97.12 166 ALA A CA 1
ATOM 1288 C C . ALA A 1 166 ? -7.892 4.893 -2.059 1.00 97.12 166 ALA A C 1
ATOM 1290 O O . ALA A 1 166 ? -8.325 5.729 -2.856 1.00 97.12 166 ALA A O 1
ATOM 1291 N N . TYR A 1 167 ? -6.847 4.113 -2.307 1.00 97.88 167 TYR A N 1
ATOM 1292 C CA . TYR A 1 167 ? -6.106 4.073 -3.556 1.00 97.88 167 TYR A CA 1
ATOM 1293 C C . TYR A 1 167 ? -6.091 2.644 -4.087 1.00 97.88 167 TYR A C 1
ATOM 1295 O O . TYR A 1 167 ? -5.773 1.719 -3.342 1.00 97.88 167 TYR A O 1
ATOM 1303 N N . LEU A 1 168 ? -6.404 2.479 -5.367 1.00 97.81 168 LEU A N 1
ATOM 1304 C CA . LEU A 1 168 ? -6.189 1.249 -6.121 1.00 97.81 168 LEU A CA 1
ATOM 1305 C C . LEU A 1 168 ? -5.057 1.503 -7.109 1.00 97.81 168 LEU A C 1
ATOM 1307 O O . LEU A 1 168 ? -5.181 2.373 -7.969 1.00 97.81 168 LEU A O 1
ATOM 1311 N N . LEU A 1 169 ? -3.971 0.757 -6.978 1.00 96.50 169 LEU A N 1
ATOM 1312 C CA . LEU A 1 169 ? -2.827 0.817 -7.872 1.00 96.50 169 LEU A CA 1
ATOM 1313 C C . LEU A 1 169 ? -2.848 -0.423 -8.771 1.00 96.50 169 LEU A C 1
ATOM 1315 O O . LEU A 1 169 ? -3.014 -1.547 -8.288 1.00 96.50 169 LEU A O 1
ATOM 1319 N N . GLU A 1 170 ? -2.691 -0.217 -10.073 1.00 94.81 170 GLU A N 1
ATOM 1320 C CA . GLU A 1 170 ? -2.728 -1.270 -11.089 1.00 94.81 170 GLU A CA 1
ATOM 1321 C C . GLU A 1 170 ? -1.374 -1.360 -11.808 1.00 94.81 170 GLU A C 1
ATOM 1323 O O . GLU A 1 170 ? -0.671 -0.355 -11.968 1.00 94.81 170 GLU A O 1
ATOM 1328 N N . ASN A 1 171 ? -1.025 -2.576 -12.247 1.00 92.69 171 ASN A N 1
ATOM 1329 C CA . ASN A 1 171 ? 0.284 -2.919 -12.815 1.00 92.69 171 ASN A CA 1
ATOM 1330 C C . ASN A 1 171 ? 1.421 -2.438 -11.903 1.00 92.69 171 ASN A C 1
ATOM 1332 O O . ASN A 1 171 ? 2.200 -1.552 -12.256 1.00 92.69 171 ASN A O 1
ATOM 1336 N N . CYS A 1 172 ? 1.468 -2.994 -10.692 1.00 92.56 172 CYS A N 1
ATOM 1337 C CA . CYS A 1 172 ? 2.411 -2.568 -9.664 1.00 92.56 172 CYS A CA 1
ATOM 1338 C C . CYS A 1 172 ? 3.692 -3.396 -9.653 1.00 92.56 172 CYS A C 1
ATOM 1340 O O . CYS A 1 172 ? 3.633 -4.605 -9.861 1.00 92.56 172 CYS A O 1
ATOM 1342 N N . GLY A 1 173 ? 4.822 -2.780 -9.319 1.00 91.31 173 GLY A N 1
ATOM 1343 C CA . GLY A 1 173 ? 6.075 -3.463 -8.995 1.00 91.31 173 GLY A CA 1
ATOM 1344 C C . GLY A 1 173 ? 6.600 -3.007 -7.635 1.00 91.31 173 GLY A C 1
ATOM 1345 O O . GLY A 1 173 ? 6.413 -1.853 -7.255 1.00 91.31 173 GLY A O 1
ATOM 1346 N N . ILE A 1 174 ? 7.256 -3.897 -6.886 1.00 92.12 174 ILE A N 1
ATOM 1347 C CA . ILE A 1 174 ? 8.008 -3.484 -5.693 1.00 92.12 174 ILE A CA 1
ATOM 1348 C C . ILE A 1 174 ? 9.377 -3.001 -6.170 1.00 92.12 174 ILE A C 1
ATOM 1350 O O . ILE A 1 174 ? 10.205 -3.802 -6.593 1.00 92.12 174 ILE A O 1
ATOM 1354 N N . ALA A 1 175 ? 9.590 -1.687 -6.136 1.00 90.00 175 ALA A N 1
ATOM 1355 C CA . ALA A 1 175 ? 10.793 -1.047 -6.656 1.00 90.00 175 ALA A CA 1
ATOM 1356 C C . ALA A 1 175 ? 11.963 -1.112 -5.665 1.00 90.00 175 ALA A C 1
ATOM 1358 O O . ALA A 1 175 ? 13.110 -1.273 -6.067 1.00 90.00 175 ALA A O 1
ATOM 1359 N N . SER A 1 176 ? 11.687 -0.977 -4.364 1.00 92.25 176 SER A N 1
ATOM 1360 C CA . SER A 1 176 ? 12.705 -1.149 -3.324 1.00 92.25 176 SER A CA 1
ATOM 1361 C C . SER A 1 176 ? 12.096 -1.515 -1.974 1.00 92.25 176 SER A C 1
ATOM 1363 O O . SER A 1 176 ? 10.940 -1.195 -1.686 1.00 92.25 176 SER A O 1
ATOM 1365 N N . VAL A 1 177 ? 12.902 -2.168 -1.136 1.00 94.56 177 VAL A N 1
ATOM 1366 C CA . VAL A 1 177 ? 12.616 -2.419 0.280 1.00 94.56 177 VAL A CA 1
ATOM 1367 C C . VAL A 1 177 ? 13.852 -2.027 1.083 1.00 94.56 177 VAL A C 1
ATOM 1369 O O . VAL A 1 177 ? 14.914 -2.624 0.924 1.00 94.56 177 VAL A O 1
ATOM 1372 N N . ASN A 1 178 ? 13.716 -1.013 1.935 1.00 94.88 178 ASN A N 1
ATOM 1373 C CA . ASN A 1 178 ? 14.798 -0.462 2.745 1.00 94.88 178 ASN A CA 1
ATOM 1374 C C . ASN A 1 178 ? 14.494 -0.664 4.228 1.00 94.88 178 ASN A C 1
ATOM 1376 O O . ASN A 1 178 ? 13.505 -0.142 4.741 1.00 94.88 178 ASN A O 1
ATOM 1380 N N . ILE A 1 179 ? 15.352 -1.400 4.930 1.00 93.62 179 ILE A N 1
ATOM 1381 C CA . ILE A 1 179 ? 15.215 -1.622 6.371 1.00 93.62 179 ILE A CA 1
ATOM 1382 C C . ILE A 1 179 ? 15.936 -0.505 7.122 1.00 93.62 179 ILE A C 1
ATOM 1384 O O . ILE A 1 179 ? 17.144 -0.323 6.985 1.00 93.62 179 ILE A O 1
ATOM 1388 N N . ASN A 1 180 ? 15.197 0.198 7.974 1.00 87.25 180 ASN A N 1
ATOM 1389 C CA . ASN A 1 180 ? 15.735 1.208 8.871 1.00 87.25 180 ASN A CA 1
ATOM 1390 C C . ASN A 1 180 ? 15.932 0.588 10.256 1.00 87.25 180 ASN A C 1
ATOM 1392 O O . ASN A 1 180 ? 15.024 0.582 11.096 1.00 87.25 180 ASN A O 1
ATOM 1396 N N . ALA A 1 181 ? 17.137 0.067 10.490 1.00 81.25 181 ALA A N 1
ATOM 1397 C CA . ALA A 1 181 ? 17.552 -0.407 11.800 1.00 81.25 181 ALA A CA 1
ATOM 1398 C C . ALA A 1 181 ? 18.018 0.773 12.661 1.00 81.25 181 ALA A C 1
ATOM 1400 O O . ALA A 1 181 ? 19.156 1.221 12.573 1.00 81.25 181 ALA A O 1
ATOM 1401 N N . SER A 1 182 ? 17.103 1.303 13.470 1.00 78.38 182 SER A N 1
ATOM 1402 C CA . SER A 1 182 ? 17.443 2.183 14.594 1.00 78.38 182 SER A CA 1
ATOM 1403 C C . SER A 1 182 ? 17.547 1.360 15.881 1.00 78.38 182 SER A C 1
ATOM 1405 O O . SER A 1 182 ? 17.005 0.258 15.935 1.00 78.38 182 SER A O 1
ATOM 1407 N N . ASP A 1 183 ? 18.141 1.915 16.943 1.00 73.38 183 ASP A N 1
ATOM 1408 C CA . ASP A 1 183 ? 18.210 1.310 18.294 1.00 73.38 183 ASP A CA 1
ATOM 1409 C C . ASP A 1 183 ? 16.831 1.115 18.972 1.00 73.38 183 ASP A C 1
ATOM 1411 O O . ASP A 1 183 ? 16.720 0.923 20.184 1.00 73.38 183 ASP A O 1
ATOM 1415 N N . SER A 1 184 ? 15.741 1.203 18.211 1.00 76.69 184 SER A N 1
ATOM 1416 C CA . SER A 1 184 ? 14.391 0.987 18.701 1.00 76.69 184 SER A CA 1
ATOM 1417 C C . SER A 1 184 ? 14.056 -0.504 18.765 1.00 76.69 184 SER A C 1
ATOM 1419 O O . SER A 1 184 ? 14.486 -1.306 17.941 1.00 76.69 184 SER A O 1
ATOM 1421 N N . ALA A 1 185 ? 13.209 -0.873 19.728 1.00 79.94 185 ALA A N 1
ATOM 1422 C CA . ALA A 1 185 ? 12.730 -2.247 19.885 1.00 79.94 185 ALA A CA 1
ATOM 1423 C C . ALA A 1 185 ? 11.903 -2.756 18.686 1.00 79.94 185 ALA A C 1
ATOM 1425 O O . ALA A 1 185 ? 11.673 -3.955 18.578 1.00 79.94 185 ALA A O 1
ATOM 1426 N N . ASN A 1 186 ? 11.445 -1.858 17.803 1.00 84.62 186 ASN A N 1
ATOM 1427 C CA . ASN A 1 186 ? 10.610 -2.195 16.656 1.00 84.62 186 ASN A CA 1
ATOM 1428 C C . ASN A 1 186 ? 11.235 -1.641 15.374 1.00 84.62 186 ASN A C 1
ATOM 1430 O O . ASN A 1 186 ? 11.090 -0.455 15.071 1.00 84.62 186 ASN A O 1
ATOM 1434 N N . LEU A 1 187 ? 11.886 -2.515 14.610 1.00 92.31 187 LEU A N 1
ATOM 1435 C CA . LEU A 1 187 ? 12.478 -2.165 13.323 1.00 92.31 187 LEU A CA 1
ATOM 1436 C C . LEU A 1 187 ? 11.388 -1.760 12.325 1.00 92.31 187 LEU A C 1
ATOM 1438 O O . LEU A 1 187 ? 10.330 -2.388 12.240 1.00 92.31 187 LEU A O 1
ATOM 1442 N N . SER A 1 188 ? 11.651 -0.704 11.562 1.00 94.06 188 SER A N 1
ATOM 1443 C CA . SER A 1 188 ? 10.772 -0.251 10.485 1.00 94.06 188 SER A CA 1
ATOM 1444 C C . SER A 1 188 ? 11.406 -0.514 9.132 1.00 94.06 188 SER A C 1
ATOM 1446 O O . SER A 1 188 ? 12.622 -0.415 8.992 1.00 94.06 188 SER A O 1
ATOM 1448 N N . GLU A 1 189 ? 10.580 -0.765 8.130 1.00 95.81 189 GLU A N 1
ATOM 1449 C CA . GLU A 1 189 ? 11.004 -0.834 6.738 1.00 95.81 189 GLU A CA 1
ATOM 1450 C C . GLU A 1 189 ? 10.176 0.118 5.880 1.00 95.81 189 GLU A C 1
ATOM 1452 O O . GLU A 1 189 ? 9.008 0.403 6.172 1.00 95.81 189 GLU A O 1
ATOM 1457 N N . THR A 1 190 ? 10.803 0.603 4.818 1.00 97.00 190 THR A N 1
ATOM 1458 C CA . THR A 1 190 ? 10.208 1.473 3.816 1.00 97.00 190 THR A CA 1
ATOM 1459 C C . THR A 1 190 ? 10.151 0.722 2.493 1.00 97.00 190 THR A C 1
ATOM 1461 O O . THR A 1 190 ? 11.171 0.233 2.012 1.00 97.00 190 THR A O 1
ATOM 1464 N N . VAL A 1 191 ? 8.959 0.625 1.912 1.00 96.38 191 VAL A N 1
ATOM 1465 C CA . VAL A 1 191 ? 8.690 -0.105 0.669 1.00 96.38 191 VAL A CA 1
ATOM 1466 C C . VAL A 1 191 ? 8.267 0.898 -0.392 1.00 96.38 191 VAL A C 1
ATOM 1468 O O . VAL A 1 191 ? 7.290 1.621 -0.196 1.00 96.38 191 VAL A O 1
ATOM 1471 N N . ALA A 1 192 ? 8.991 0.934 -1.507 1.00 95.06 192 ALA A N 1
ATOM 1472 C CA . ALA A 1 192 ? 8.618 1.718 -2.675 1.00 95.06 192 ALA A CA 1
ATOM 1473 C C . ALA A 1 192 ? 7.891 0.826 -3.686 1.00 95.06 192 ALA A C 1
ATOM 1475 O O . ALA A 1 192 ? 8.369 -0.255 -4.035 1.00 95.06 192 ALA A O 1
ATOM 1476 N N . ILE A 1 193 ? 6.742 1.292 -4.158 1.00 93.81 193 ILE A N 1
ATOM 1477 C CA . ILE A 1 193 ? 5.856 0.615 -5.100 1.00 93.81 193 ILE A CA 1
ATOM 1478 C C . ILE A 1 193 ? 5.716 1.516 -6.325 1.00 93.81 193 ILE A C 1
ATOM 1480 O O . ILE A 1 193 ? 5.241 2.645 -6.209 1.00 93.81 193 ILE A O 1
ATOM 1484 N N . SER A 1 194 ? 6.110 1.023 -7.493 1.00 92.12 194 SER A N 1
ATOM 1485 C CA . SER A 1 194 ? 5.813 1.668 -8.774 1.00 92.12 194 SER A CA 1
ATOM 1486 C C . SER A 1 194 ? 4.467 1.177 -9.300 1.00 92.12 194 SER A C 1
ATOM 1488 O O . SER A 1 194 ? 4.068 0.042 -9.029 1.00 92.12 194 SER A O 1
ATOM 1490 N N . PHE A 1 195 ? 3.744 2.019 -10.035 1.00 92.50 195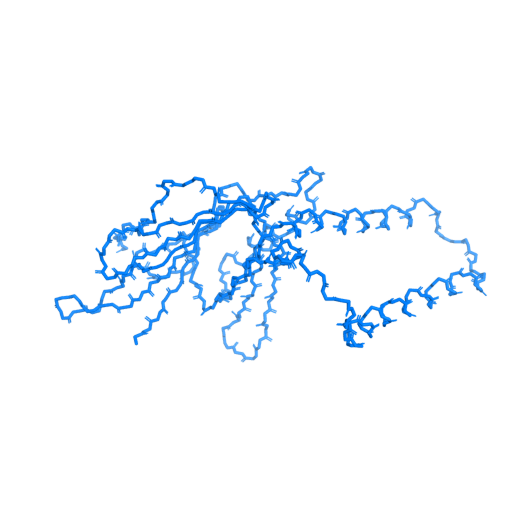 PHE A N 1
ATOM 1491 C CA . PHE A 1 195 ? 2.464 1.659 -10.650 1.00 92.50 195 PHE A CA 1
ATOM 1492 C C . PHE A 1 195 ? 2.232 2.429 -11.949 1.00 92.50 195 PHE A C 1
ATOM 1494 O O . PHE A 1 195 ? 2.694 3.555 -12.111 1.00 92.50 195 PHE A O 1
ATOM 1501 N N . GLN A 1 196 ? 1.464 1.848 -12.869 1.00 91.44 196 GLN A N 1
ATOM 1502 C CA . GLN A 1 196 ? 1.145 2.502 -14.147 1.00 91.44 196 GLN A CA 1
ATOM 1503 C C . GLN A 1 196 ? -0.193 3.229 -14.127 1.00 91.44 196 GLN A C 1
ATOM 1505 O O . GLN A 1 196 ? -0.411 4.160 -14.895 1.00 91.44 196 GLN A O 1
ATOM 1510 N N . LYS A 1 197 ? -1.109 2.812 -13.255 1.00 93.50 197 LYS A N 1
ATOM 1511 C CA . LYS A 1 197 ? -2.436 3.406 -13.154 1.00 93.50 197 LYS A CA 1
ATOM 1512 C C . LYS A 1 197 ? -2.867 3.469 -11.702 1.00 93.50 197 LYS A C 1
ATOM 1514 O O . LYS A 1 197 ? -2.588 2.566 -10.915 1.00 93.50 197 LYS A O 1
ATOM 1519 N N . ILE A 1 198 ? -3.553 4.552 -11.368 1.00 96.25 198 ILE A N 1
ATOM 1520 C CA . ILE A 1 198 ? -4.081 4.803 -10.034 1.00 96.25 198 ILE A CA 1
ATOM 1521 C C . ILE A 1 198 ? -5.564 5.129 -10.119 1.00 96.25 198 ILE A C 1
ATOM 1523 O O . ILE A 1 198 ? -6.023 5.826 -11.023 1.00 96.25 198 ILE A O 1
ATOM 1527 N N . THR A 1 199 ? -6.335 4.628 -9.164 1.00 97.25 199 THR A N 1
ATOM 1528 C CA . THR A 1 199 ? -7.670 5.132 -8.857 1.00 97.25 199 THR A CA 1
ATOM 1529 C C . THR A 1 199 ? -7.672 5.662 -7.436 1.00 97.25 199 THR A C 1
ATOM 1531 O O . THR A 1 199 ? -7.337 4.935 -6.506 1.00 97.25 199 THR A O 1
ATOM 1534 N N . THR A 1 200 ? -8.073 6.913 -7.260 1.00 96.94 200 THR A N 1
ATOM 1535 C CA . THR A 1 200 ? -8.352 7.513 -5.958 1.00 96.94 200 THR A CA 1
ATOM 1536 C C . THR A 1 200 ? -9.853 7.454 -5.704 1.00 96.94 200 THR A C 1
ATOM 1538 O O . THR A 1 200 ? -10.660 7.674 -6.609 1.00 96.94 200 THR A O 1
ATOM 1541 N N . ALA A 1 201 ? -10.241 7.135 -4.477 1.00 96.56 201 ALA A N 1
ATOM 1542 C CA . ALA A 1 201 ? -11.625 7.171 -4.039 1.00 96.56 201 ALA A CA 1
ATOM 1543 C C . ALA A 1 201 ? -11.704 7.883 -2.692 1.00 96.56 201 ALA A C 1
ATOM 1545 O O . ALA A 1 201 ? -11.003 7.514 -1.750 1.00 96.56 201 ALA A O 1
ATOM 1546 N N . THR A 1 202 ? -12.559 8.895 -2.589 1.00 94.94 202 THR A N 1
ATOM 1547 C CA . THR A 1 202 ? -12.788 9.644 -1.352 1.00 94.94 202 THR A CA 1
ATOM 1548 C C . THR A 1 202 ? -14.256 9.620 -0.967 1.00 94.94 202 THR A C 1
ATOM 1550 O O . THR A 1 202 ? -15.155 9.681 -1.807 1.00 94.94 202 THR A O 1
ATOM 1553 N N . ASN A 1 203 ? -14.496 9.508 0.333 1.00 91.69 203 ASN A N 1
ATOM 1554 C CA . ASN A 1 203 ? -15.812 9.570 0.935 1.00 91.69 203 ASN A CA 1
ATOM 1555 C C . ASN A 1 203 ? -15.798 10.668 1.996 1.00 91.69 203 ASN A C 1
ATOM 1557 O O . ASN A 1 203 ? -15.193 10.522 3.061 1.00 91.69 203 ASN A O 1
ATOM 1561 N N . PHE A 1 204 ? -16.455 11.779 1.678 1.00 80.38 204 PHE A N 1
ATOM 1562 C CA . PHE A 1 204 ? -16.670 12.861 2.624 1.00 80.38 204 PHE A CA 1
ATOM 1563 C C . PHE A 1 204 ? -17.969 12.576 3.385 1.00 80.38 204 PHE A C 1
ATOM 1565 O O . PHE A 1 204 ? -19.058 12.618 2.820 1.00 80.38 204 PHE A O 1
ATOM 1572 N N . ASP A 1 205 ? -17.832 12.252 4.670 1.00 71.62 205 ASP A N 1
ATOM 1573 C CA . ASP A 1 205 ? -18.931 12.210 5.646 1.00 71.62 205 ASP A CA 1
ATOM 1574 C C . ASP A 1 205 ? -20.044 11.180 5.384 1.00 71.62 205 ASP A C 1
ATOM 1576 O O . ASP A 1 205 ? -21.189 11.365 5.786 1.00 71.62 205 ASP A O 1
ATOM 1580 N N . GLY A 1 206 ? -19.701 10.039 4.781 1.00 67.44 206 GLY A N 1
ATOM 1581 C CA . GLY A 1 206 ? -20.643 8.941 4.548 1.00 67.44 206 GLY A CA 1
ATOM 1582 C C . GLY A 1 206 ? -21.516 9.117 3.303 1.00 67.44 206 GLY A C 1
ATOM 1583 O O . GLY A 1 206 ? -22.481 8.372 3.144 1.00 67.44 206 GLY A O 1
ATOM 1584 N N . ALA A 1 207 ? -21.187 10.078 2.434 1.00 77.69 207 ALA A N 1
ATOM 1585 C CA . ALA A 1 207 ? -21.813 10.261 1.127 1.00 77.69 207 ALA A CA 1
ATOM 1586 C C . ALA A 1 207 ? -21.404 9.160 0.122 1.00 77.69 207 ALA A C 1
ATOM 1588 O O . ALA A 1 207 ? -20.706 8.201 0.460 1.00 77.69 207 ALA A O 1
ATOM 1589 N N . ASP A 1 208 ? -21.831 9.296 -1.134 1.00 87.88 208 ASP 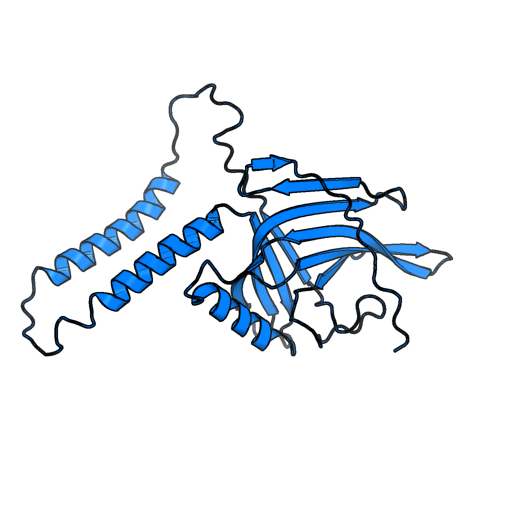A N 1
ATOM 1590 C CA . ASP A 1 208 ? -21.342 8.452 -2.225 1.00 87.88 208 ASP A CA 1
ATOM 1591 C C . ASP A 1 208 ? -19.833 8.638 -2.455 1.00 87.88 208 ASP A C 1
ATOM 1593 O O . ASP A 1 208 ? -19.269 9.712 -2.240 1.00 87.88 208 ASP A O 1
ATOM 1597 N N . TRP A 1 209 ? -19.172 7.576 -2.920 1.00 92.25 209 TRP A N 1
ATOM 1598 C CA . TRP A 1 209 ? -17.754 7.613 -3.279 1.00 92.25 209 TRP A CA 1
ATOM 1599 C C . TRP A 1 209 ? -17.512 8.519 -4.487 1.00 92.25 209 TRP A C 1
ATOM 1601 O O . TRP A 1 209 ? -18.061 8.280 -5.565 1.00 92.25 209 TRP A O 1
ATOM 1611 N N . PHE A 1 210 ? -16.635 9.509 -4.321 1.00 93.50 210 PHE A N 1
ATOM 1612 C CA . PHE A 1 210 ? -16.054 10.250 -5.431 1.00 93.50 210 PHE A CA 1
ATOM 1613 C C . PHE A 1 210 ? -14.786 9.531 -5.890 1.00 93.50 210 PHE A C 1
ATOM 1615 O O . PHE A 1 210 ? -13.811 9.462 -5.142 1.00 93.50 210 PHE A O 1
ATOM 1622 N N . CYS A 1 211 ? -14.805 8.989 -7.108 1.00 95.62 211 CYS A N 1
ATOM 1623 C CA . CYS A 1 211 ? -13.686 8.236 -7.668 1.00 95.62 211 CYS A CA 1
ATOM 1624 C C . CYS A 1 211 ? -13.082 8.957 -8.875 1.00 95.62 211 CYS A C 1
ATOM 1626 O O . CYS A 1 211 ? -13.809 9.433 -9.749 1.00 95.62 211 CYS A O 1
ATOM 1628 N N . LYS A 1 212 ? -11.751 8.983 -8.953 1.00 95.88 212 LYS A N 1
ATOM 1629 C CA . LYS A 1 212 ? -10.986 9.474 -10.105 1.00 95.88 212 LYS A CA 1
ATOM 1630 C C . LYS A 1 212 ? -9.888 8.481 -10.445 1.00 95.88 212 LYS A C 1
ATOM 1632 O O . LYS A 1 212 ? -9.221 7.986 -9.545 1.00 95.88 212 LYS A O 1
ATOM 1637 N N . SER A 1 213 ? -9.699 8.182 -11.726 1.00 96.44 213 SER A N 1
ATOM 1638 C CA . SER A 1 213 ? -8.635 7.284 -12.174 1.00 96.44 213 SER A CA 1
ATOM 1639 C C . SER A 1 213 ? -7.774 7.937 -13.239 1.00 96.44 213 SER A C 1
ATOM 1641 O O . SER A 1 213 ? -8.271 8.695 -14.069 1.00 96.44 213 SER A O 1
ATOM 1643 N N . TRP A 1 214 ? -6.479 7.655 -13.190 1.00 95.00 214 TRP A N 1
ATOM 1644 C CA . TRP A 1 214 ? -5.488 8.217 -14.089 1.00 95.00 214 TRP A CA 1
ATOM 1645 C C . TRP A 1 214 ? -4.531 7.128 -14.557 1.00 95.00 214 TRP A C 1
ATOM 1647 O O . TRP A 1 214 ? -4.025 6.352 -13.742 1.00 95.00 214 TRP A O 1
ATOM 1657 N N . ASP A 1 215 ? -4.308 7.074 -15.866 1.00 93.31 215 ASP A N 1
ATOM 1658 C CA . ASP A 1 215 ? -3.272 6.259 -16.490 1.00 93.31 215 ASP A CA 1
ATOM 1659 C C . ASP A 1 215 ? -2.001 7.112 -16.582 1.00 93.31 215 ASP A C 1
ATOM 1661 O O . ASP A 1 215 ? -1.951 8.099 -17.319 1.00 93.31 215 ASP A O 1
ATOM 1665 N N . MET A 1 216 ? -0.996 6.768 -15.776 1.00 88.31 216 MET A N 1
ATOM 1666 C CA . MET A 1 216 ? 0.251 7.529 -15.658 1.00 88.31 216 MET A CA 1
ATOM 1667 C C . MET A 1 216 ? 1.082 7.429 -16.935 1.00 88.31 216 MET A C 1
ATOM 1669 O O . MET A 1 216 ? 1.673 8.418 -17.353 1.00 88.31 216 MET A O 1
ATOM 1673 N N . VAL A 1 217 ? 1.046 6.263 -17.586 1.00 87.25 217 VAL A N 1
ATOM 1674 C CA . VAL A 1 217 ? 1.808 5.983 -18.808 1.00 87.25 217 VAL A CA 1
ATOM 1675 C C . VAL A 1 217 ? 1.238 6.777 -19.980 1.00 87.25 217 VAL A C 1
ATOM 1677 O O . VAL A 1 217 ? 1.973 7.313 -20.805 1.00 87.25 217 VAL A O 1
ATOM 1680 N N . ARG A 1 218 ? -0.092 6.880 -20.062 1.00 87.94 218 ARG A N 1
ATOM 1681 C CA . ARG A 1 218 ? -0.767 7.634 -21.129 1.00 87.94 218 ARG A CA 1
ATOM 1682 C C . ARG A 1 218 ? -0.953 9.115 -20.818 1.00 87.94 218 ARG A C 1
ATOM 1684 O O . ARG A 1 218 ? -1.218 9.890 -21.734 1.00 87.94 218 ARG A O 1
ATOM 1691 N N . GLY A 1 219 ? -0.846 9.506 -19.550 1.00 88.69 219 GLY A N 1
ATOM 1692 C CA . GLY A 1 219 ? -1.101 10.874 -19.110 1.00 88.69 219 GLY A CA 1
ATOM 1693 C C . GLY A 1 219 ? -2.559 11.306 -19.301 1.00 88.69 219 GLY A C 1
ATOM 1694 O O . GLY A 1 219 ? -2.805 12.470 -19.618 1.00 88.69 219 GLY A O 1
ATOM 1695 N N . GLU A 1 220 ? -3.522 10.393 -19.138 1.00 92.25 220 GLU A N 1
ATOM 1696 C CA . GLU A 1 220 ? -4.950 10.669 -19.359 1.00 92.25 220 GLU A CA 1
ATOM 1697 C C . GLU A 1 220 ? -5.862 10.117 -18.251 1.00 92.25 220 GLU A C 1
ATOM 1699 O O . GLU A 1 220 ? -5.518 9.179 -17.525 1.00 92.25 220 GLU A O 1
ATOM 1704 N N . GLU A 1 221 ? -7.062 10.699 -18.131 1.00 93.44 221 GLU A N 1
ATOM 1705 C CA . GLU A 1 221 ? -8.100 10.189 -17.231 1.00 93.44 221 GLU A CA 1
ATOM 1706 C C . GLU A 1 221 ? -8.604 8.833 -17.738 1.00 93.44 221 GLU A C 1
ATOM 1708 O O . GLU A 1 221 ? -9.029 8.694 -18.886 1.00 93.44 221 GLU A O 1
ATOM 1713 N N . ALA A 1 222 ? -8.605 7.834 -16.858 1.00 92.31 222 ALA A N 1
ATOM 1714 C CA . ALA A 1 222 ? -9.116 6.506 -17.155 1.00 92.31 222 ALA A CA 1
ATOM 1715 C C . ALA A 1 222 ? -10.523 6.320 -16.571 1.00 92.31 222 ALA A C 1
ATOM 1717 O O . ALA A 1 222 ? -10.865 6.842 -15.509 1.00 92.31 222 ALA A O 1
ATOM 1718 N N . SER A 1 223 ? -11.354 5.516 -17.235 1.00 90.31 223 SER A N 1
ATOM 1719 C CA . SER A 1 223 ? -12.650 5.131 -16.674 1.00 90.31 223 SER A CA 1
ATOM 1720 C C . SER A 1 223 ? -12.470 4.171 -15.498 1.00 90.31 223 SER A C 1
ATOM 1722 O O . SER A 1 223 ? -11.678 3.227 -15.578 1.00 90.31 223 SER A O 1
ATOM 1724 N N . THR A 1 224 ? -13.269 4.343 -14.448 1.00 92.62 224 THR A N 1
ATOM 1725 C CA . THR A 1 224 ? -13.315 3.414 -13.319 1.00 92.62 224 THR A CA 1
ATOM 1726 C C . THR A 1 224 ? -14.728 3.303 -12.762 1.00 92.62 224 THR A C 1
ATOM 1728 O O . THR A 1 224 ? -15.450 4.291 -12.663 1.00 92.62 224 THR A O 1
ATOM 1731 N N . ASN A 1 225 ? -15.109 2.085 -12.381 1.00 91.50 225 ASN A N 1
ATOM 1732 C CA . ASN A 1 225 ? -16.306 1.806 -11.582 1.00 91.50 225 ASN A CA 1
ATOM 1733 C C . ASN A 1 225 ? -15.930 1.255 -10.200 1.00 91.50 225 ASN A C 1
ATOM 1735 O O . ASN A 1 225 ? -16.788 0.746 -9.477 1.00 91.50 225 ASN A O 1
ATOM 1739 N N . TRP A 1 226 ? -14.641 1.299 -9.855 1.00 94.62 226 TRP A N 1
ATOM 1740 C CA . TRP A 1 226 ? -14.166 0.784 -8.586 1.00 94.62 226 TRP A CA 1
ATOM 1741 C C . TRP A 1 226 ? -14.704 1.639 -7.443 1.00 94.62 226 TRP A C 1
ATOM 1743 O O . TRP A 1 226 ? -14.674 2.870 -7.487 1.00 94.62 226 TRP A O 1
ATOM 1753 N N . LYS A 1 227 ? -15.199 0.959 -6.413 1.00 92.50 227 LYS A N 1
ATOM 1754 C CA . LYS A 1 227 ? -15.586 1.559 -5.143 1.00 92.50 227 LYS A CA 1
ATOM 1755 C C . LYS A 1 227 ? -14.887 0.767 -4.049 1.00 92.50 227 LYS A C 1
ATOM 1757 O O . LYS A 1 227 ? -15.034 -0.458 -4.034 1.00 92.50 227 LYS A O 1
ATOM 1762 N N . PRO A 1 228 ? -14.146 1.424 -3.151 1.00 90.75 228 PRO A N 1
ATOM 1763 C CA . PRO A 1 228 ? -13.483 0.717 -2.078 1.00 90.75 228 PRO A CA 1
ATOM 1764 C C . PRO A 1 228 ? -14.534 0.143 -1.129 1.00 90.75 228 PRO A C 1
ATOM 1766 O O . PRO A 1 228 ? -15.509 0.801 -0.751 1.00 90.75 228 PRO A O 1
ATOM 1769 N N . VAL A 1 229 ? -14.327 -1.110 -0.745 1.00 87.06 229 VAL A N 1
ATOM 1770 C CA . VAL A 1 229 ? -15.176 -1.810 0.213 1.00 87.06 229 VAL A CA 1
ATOM 1771 C C . VAL A 1 229 ? -14.291 -2.188 1.380 1.00 87.06 229 VAL A C 1
ATOM 1773 O O . VAL A 1 229 ? -13.286 -2.877 1.215 1.00 87.06 229 VAL A O 1
ATOM 1776 N N . ARG A 1 230 ? -14.651 -1.733 2.581 1.00 82.00 230 ARG A N 1
ATOM 1777 C CA . ARG A 1 230 ? -13.979 -2.231 3.777 1.00 82.00 230 ARG A CA 1
ATOM 1778 C C . ARG A 1 230 ? -14.246 -3.736 3.892 1.00 82.00 230 ARG A C 1
ATOM 1780 O O . ARG A 1 230 ? -15.406 -4.130 3.737 1.00 82.00 230 ARG A O 1
ATOM 1787 N N . PRO A 1 231 ? -13.237 -4.564 4.213 1.00 78.38 231 PRO A N 1
ATOM 1788 C CA . PRO A 1 231 ? -13.497 -5.972 4.447 1.00 78.38 231 PRO A CA 1
ATOM 1789 C C . PRO A 1 231 ? -14.494 -6.161 5.607 1.00 78.38 231 PRO A C 1
ATOM 1791 O O . PRO A 1 231 ? -14.568 -5.327 6.521 1.00 78.38 231 PRO A O 1
ATOM 1794 N N . PRO A 1 232 ? -15.308 -7.227 5.572 1.00 77.06 232 PRO A N 1
ATOM 1795 C CA . PRO A 1 232 ? -16.242 -7.507 6.649 1.00 77.06 232 PRO A CA 1
ATOM 1796 C C . PRO A 1 232 ? -15.474 -7.708 7.954 1.00 77.06 232 PRO A C 1
ATOM 1798 O O . PRO A 1 232 ? -14.379 -8.268 7.964 1.00 77.06 232 PRO A O 1
ATOM 1801 N N . LYS A 1 233 ? -16.066 -7.268 9.066 1.00 79.50 233 LYS A N 1
ATOM 1802 C CA . LYS A 1 233 ? -15.487 -7.483 10.392 1.00 79.50 233 LYS A CA 1
ATOM 1803 C C . LYS A 1 233 ? -15.269 -8.983 10.606 1.00 79.50 233 LYS A C 1
ATOM 1805 O O . LYS A 1 233 ? -16.234 -9.748 10.594 1.00 79.50 233 LYS A O 1
ATOM 1810 N N . SER A 1 234 ? -14.019 -9.390 10.790 1.00 70.12 234 SER A N 1
ATOM 1811 C CA . SER A 1 234 ? -13.681 -10.777 11.089 1.00 70.12 234 SER A CA 1
ATOM 1812 C C . SER A 1 234 ? -14.218 -11.161 12.468 1.00 70.12 234 SER A C 1
ATOM 1814 O O . SER A 1 234 ? -14.189 -10.373 13.419 1.00 70.12 234 SER A O 1
ATOM 1816 N N . GLN A 1 235 ? -14.753 -12.377 12.563 1.00 53.09 235 GLN A N 1
ATOM 1817 C CA . GLN A 1 235 ? -14.981 -13.041 13.839 1.00 53.09 235 GLN A CA 1
ATOM 1818 C C . GLN A 1 235 ? -13.667 -13.748 14.176 1.00 53.09 235 GLN A C 1
ATOM 1820 O O . GLN A 1 235 ? -13.435 -14.852 13.690 1.00 53.09 235 GLN A O 1
ATOM 1825 N N . ILE A 1 236 ? -12.762 -13.053 14.870 1.00 53.44 236 ILE A N 1
ATOM 1826 C CA . ILE A 1 236 ? -11.560 -13.676 15.449 1.00 53.44 236 ILE A CA 1
ATOM 1827 C C . ILE A 1 236 ? -11.975 -14.498 16.666 1.00 53.44 236 ILE A C 1
ATOM 1829 O O . ILE A 1 236 ? -12.794 -13.973 17.457 1.00 53.44 236 ILE A O 1
#

Secondary structure (DSSP, 8-state):
--EEEEEE-TT--------TTTGGGSEEESEEEEE----TTSS----------HHHHHHHHHHHHHHHHHHHHHHS------S-TTSTTHHHHHHHHHHHHHHHHTTSEEEEEEEE--TTHHHHHHHHHHHHH-SSS----SS-EEEEEEEEEEETTEEEEEEEEEEEEEEEEEEEEEEE--SSSS-EEEEEEEEEEEEEEE-STT---EEEEEETTTTEEEP------PPPPP--

Organism: NCBI:txid1184151

Sequence (236 aa):
MPFYAYIKIPGVGNTESTDLYYGKDWIPVRSYDLDSGGNNEGISQKKPKNLGSESDKMAWGHLSALRRRHDDEINDGGVNNLFGDDDSTAWIADLQQMEGRMTELAEGGGMTITKLMDTVTPKLHQFCMECAHGGDRGAFLKGNVELHICREVEKDGKPEPQLFMAYLLENCGIASVNINASDSANLSETVAISFQKITTATNFDGADWFCKSWDMVRGEEASTNWKPVRPPKSQI

pLDDT: mean 75.54, std 22.14, range [28.14, 97.88]

Foldseek 3Di:
DDKWKKKAAFPFFQWPDPAQQQPGRIATFPDKDWFLPCPPPPPDPPDDPDDDDCVVVVVVVVVVVVVVVVVVVVPPDDDDDDDDPPPPVVVVVVVVVLVVLVVVLVLFIKMKTKHWDTPRLVVLVVQQVCQSPVPPRRDFGPAKMKMWMWDWDADPNDTDTDTFKMKIFARKGFNDKAWDDDPDPITMIMIMMGGQKMKMWGDDPNDDIDIWIAGSNVRDTDDDPDDDDGGPRHPD

InterPro domains:
  IPR008514 Type VI secretion system effector Hcp [PF05638] (96-200)
  IPR036624 Hcp1-like superfamily [G3DSA:2.30.110.20] (1-219)
  IPR036624 Hcp1-like superfamily [SSF141452] (97-217)